Protein AF-A0A356AQ02-F1 (afdb_monomer_lite)

Secondary structure (DSSP, 8-state):
--S-GGG--HHHHHHHHTS-HHHHHHHHSSHHHHHHHHHHHHHHHHHHHHHHHH-TTGGG-GGG--HHHHHHHHHHHHHHHHHTHHHHHHHHHHHHHTTTS---HHHHHTTHHHHHHHHHHHHHTT--HHHHHHHHHHIIIIIIHHHHHHHHHHHHHHHHTT--HHHHHHHHHHHHHHHHHHHHHHHHHHHTTTS--

Structure (mmCIF, N/CA/C/O backbone):
data_AF-A0A356AQ02-F1
#
_entry.id   AF-A0A356AQ02-F1
#
loop_
_atom_site.group_PDB
_atom_site.id
_atom_site.type_symbol
_atom_site.label_atom_id
_atom_site.label_alt_id
_atom_site.label_comp_id
_atom_site.label_asym_id
_atom_site.label_entity_id
_atom_site.label_seq_id
_atom_site.pdbx_PDB_ins_code
_atom_site.Cartn_x
_atom_site.Cartn_y
_atom_site.Cartn_z
_atom_site.occupancy
_atom_site.B_iso_or_equiv
_atom_site.auth_seq_id
_atom_site.auth_comp_id
_atom_site.auth_asym_id
_atom_site.auth_atom_id
_atom_site.pdbx_PDB_model_num
ATOM 1 N N . TYR A 1 1 ? -21.584 -6.631 8.905 1.00 42.12 1 TYR A N 1
ATOM 2 C CA . TYR A 1 1 ? -20.950 -5.374 9.358 1.00 42.12 1 TYR A CA 1
ATOM 3 C C . TYR A 1 1 ? -22.072 -4.423 9.733 1.00 42.12 1 TYR A C 1
ATOM 5 O O . TYR A 1 1 ? -22.601 -3.772 8.850 1.00 42.12 1 TYR A O 1
ATOM 13 N N . GLU A 1 2 ? -22.504 -4.402 10.994 1.00 38.47 2 GLU A N 1
ATOM 14 C CA . GLU A 1 2 ? -23.757 -3.715 11.385 1.00 38.47 2 GLU A CA 1
ATOM 15 C C . GLU A 1 2 ? -23.561 -2.375 12.102 1.00 38.47 2 GLU A C 1
ATOM 17 O O . GLU A 1 2 ? -24.508 -1.780 12.596 1.00 38.47 2 GLU A O 1
ATOM 22 N N . ALA A 1 3 ? -22.345 -1.839 12.126 1.00 36.78 3 ALA A N 1
ATOM 23 C CA . ALA A 1 3 ? -22.152 -0.443 12.484 1.00 36.78 3 ALA A CA 1
ATOM 24 C C . ALA A 1 3 ? -21.178 0.177 11.495 1.00 36.78 3 ALA A C 1
ATOM 26 O O . ALA A 1 3 ? -20.007 -0.204 11.439 1.00 36.78 3 ALA A O 1
ATOM 27 N N . GLY A 1 4 ? -21.694 1.111 10.703 1.00 40.44 4 GLY A N 1
ATOM 28 C CA . GLY A 1 4 ? -20.881 2.032 9.935 1.00 40.44 4 GLY A CA 1
ATOM 29 C C . GLY A 1 4 ? -19.869 2.768 10.817 1.00 40.44 4 GLY A C 1
ATOM 30 O O . GLY A 1 4 ? -19.920 2.769 12.048 1.00 40.44 4 GLY A O 1
ATOM 31 N N . PHE A 1 5 ? -18.928 3.381 10.119 1.00 48.06 5 PHE A N 1
ATOM 32 C CA . PHE A 1 5 ? -17.680 3.989 10.565 1.00 48.06 5 PHE A CA 1
ATOM 33 C C . PHE A 1 5 ? -17.773 4.962 11.769 1.00 48.06 5 PHE A C 1
ATOM 35 O O . PHE A 1 5 ? -16.782 5.143 12.472 1.00 48.06 5 PHE A O 1
ATOM 42 N N . ASP A 1 6 ? -18.951 5.511 12.080 1.00 47.06 6 ASP A N 1
ATOM 43 C CA . ASP A 1 6 ? -19.190 6.367 13.259 1.00 47.06 6 ASP A CA 1
ATOM 44 C C . ASP A 1 6 ? -19.178 5.605 14.603 1.00 47.06 6 ASP A C 1
ATOM 46 O O . ASP A 1 6 ? -19.162 6.204 15.678 1.00 47.06 6 ASP A O 1
ATOM 50 N N . GLY A 1 7 ? -19.179 4.267 14.571 1.00 48.41 7 GLY A N 1
ATOM 51 C CA . GLY A 1 7 ? -19.336 3.418 15.754 1.00 48.41 7 GLY A CA 1
ATOM 52 C C . GLY A 1 7 ? -18.050 2.944 16.438 1.00 48.41 7 GLY A C 1
ATOM 53 O O . 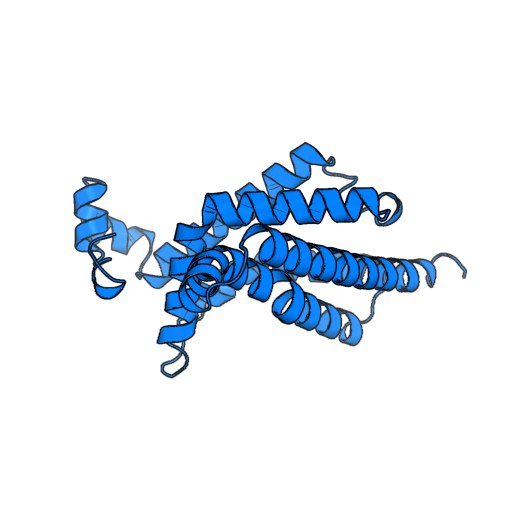GLY A 1 7 ? -18.155 2.269 17.462 1.00 48.41 7 GLY A O 1
ATOM 54 N N . ALA A 1 8 ? -16.852 3.248 15.925 1.00 54.28 8 ALA A N 1
ATOM 55 C CA . ALA A 1 8 ? -15.594 2.965 16.629 1.00 54.28 8 ALA A CA 1
ATOM 56 C C . ALA A 1 8 ? -15.311 4.061 17.666 1.00 54.28 8 ALA A C 1
ATOM 58 O O . ALA A 1 8 ? -14.278 4.726 17.641 1.00 54.28 8 ALA A O 1
ATOM 59 N N . ARG A 1 9 ? -16.262 4.290 18.572 1.00 67.94 9 ARG A N 1
ATOM 60 C CA . ARG A 1 9 ? -15.987 5.090 19.757 1.00 67.94 9 ARG A CA 1
ATOM 61 C C . ARG A 1 9 ? -14.933 4.340 20.577 1.00 67.94 9 ARG A C 1
ATOM 63 O O . ARG A 1 9 ? -15.007 3.120 20.738 1.00 67.94 9 ARG A O 1
ATOM 70 N N . MET A 1 10 ? -13.942 5.074 21.078 1.00 74.38 10 MET A N 1
ATOM 71 C CA . MET A 1 10 ? -12.881 4.539 21.944 1.00 74.38 10 MET A CA 1
ATOM 72 C C . MET A 1 10 ? -13.461 3.741 23.130 1.00 74.38 10 MET A C 1
ATOM 74 O O . MET A 1 10 ? -12.832 2.794 23.596 1.00 74.38 10 MET A O 1
ATOM 78 N N . ASP A 1 11 ? -14.696 4.051 23.549 1.00 74.69 11 ASP A N 1
ATOM 79 C CA . ASP A 1 11 ? -15.477 3.296 24.538 1.00 74.69 11 ASP A CA 1
ATOM 80 C C . ASP A 1 11 ? -15.737 1.826 24.135 1.00 74.69 11 ASP A C 1
ATOM 82 O O . ASP A 1 11 ? -15.619 0.926 24.963 1.00 74.69 11 ASP A O 1
ATOM 86 N N . ARG A 1 12 ? -16.032 1.535 22.863 1.00 78.56 12 ARG A N 1
ATOM 87 C CA . ARG A 1 12 ? -16.288 0.185 22.353 1.00 78.56 12 ARG A CA 1
ATOM 88 C C . ARG A 1 12 ? -14.998 -0.600 22.239 1.00 78.56 12 ARG A C 1
ATOM 90 O O . ARG A 1 12 ? -15.013 -1.800 22.496 1.00 78.56 12 ARG A O 1
ATOM 97 N N . ILE A 1 13 ? -13.903 0.061 21.862 1.00 79.06 13 ILE A N 1
ATOM 98 C CA . ILE A 1 13 ? -12.572 -0.556 21.834 1.00 79.06 13 ILE A CA 1
ATOM 99 C C . ILE A 1 13 ? -12.180 -0.945 23.262 1.00 79.06 13 ILE A C 1
ATOM 101 O O . ILE A 1 13 ? -11.884 -2.111 23.503 1.00 79.06 13 ILE A O 1
ATOM 105 N N . ALA A 1 14 ? -12.311 -0.019 24.216 1.00 82.81 14 ALA A N 1
ATOM 106 C CA . ALA A 1 14 ? -12.084 -0.253 25.642 1.00 82.81 14 ALA A CA 1
ATOM 107 C C . ALA A 1 14 ? -12.930 -1.411 26.184 1.00 82.81 14 ALA A C 1
ATOM 109 O O . ALA A 1 14 ? -12.399 -2.372 26.738 1.00 82.81 14 ALA A O 1
ATOM 110 N N . LYS A 1 15 ? -14.243 -1.377 25.925 1.00 84.25 15 LYS A N 1
ATOM 111 C CA . LYS A 1 15 ? -15.183 -2.414 26.361 1.00 84.25 15 LYS A CA 1
ATOM 112 C C . LYS A 1 15 ? -14.856 -3.788 25.775 1.00 84.25 15 LYS A C 1
ATOM 114 O O . LYS A 1 15 ? -14.955 -4.780 26.487 1.00 84.25 15 LYS A O 1
ATOM 119 N N . ARG A 1 16 ? -14.471 -3.866 24.496 1.00 83.31 16 ARG A N 1
ATOM 120 C CA . ARG A 1 16 ? -14.091 -5.136 23.849 1.00 83.31 16 ARG A CA 1
ATOM 121 C C . ARG A 1 16 ? -12.736 -5.652 24.323 1.00 83.31 16 ARG A C 1
ATOM 123 O O . ARG A 1 16 ? -12.573 -6.860 24.417 1.00 83.31 16 ARG A O 1
ATOM 130 N N . ALA A 1 17 ? -11.794 -4.760 24.609 1.00 83.69 17 ALA A N 1
ATOM 131 C CA . ALA A 1 17 ? -10.473 -5.109 25.122 1.00 83.69 17 ALA A CA 1
ATOM 132 C C . ALA A 1 17 ? -10.466 -5.378 26.640 1.00 83.69 17 ALA A C 1
ATOM 134 O O . ALA A 1 17 ? -9.453 -5.822 27.167 1.00 83.69 17 ALA A O 1
ATOM 135 N N . GLY A 1 18 ? -11.573 -5.118 27.347 1.00 86.88 18 GLY A N 1
ATOM 136 C CA . GLY A 1 18 ? -11.657 -5.289 28.799 1.00 86.88 18 GLY A CA 1
ATOM 137 C C . GLY A 1 18 ? -10.795 -4.293 29.581 1.00 86.88 18 GLY A C 1
ATOM 138 O O . GLY A 1 18 ? -10.424 -4.570 30.717 1.00 86.88 18 GLY A O 1
ATOM 139 N N . VAL A 1 19 ? -10.465 -3.144 28.982 1.00 87.31 19 VAL A N 1
ATOM 140 C CA . VAL A 1 19 ? -9.610 -2.109 29.585 1.00 87.31 19 VAL A CA 1
ATOM 141 C C . VAL A 1 19 ? -10.381 -0.814 29.808 1.00 87.31 19 VAL A C 1
ATOM 143 O O . VAL A 1 19 ? -11.403 -0.557 29.174 1.00 87.31 19 VAL A O 1
ATOM 146 N N . ASN A 1 20 ? -9.878 0.037 30.700 1.00 85.44 20 ASN A N 1
ATOM 147 C CA . ASN A 1 20 ? -10.423 1.378 30.887 1.00 85.44 20 ASN A CA 1
ATOM 148 C C . ASN A 1 20 ? -10.146 2.243 29.640 1.00 85.44 20 ASN A C 1
ATOM 150 O O . ASN A 1 20 ? -9.031 2.261 29.125 1.00 85.44 20 ASN A O 1
ATOM 154 N N . GLN A 1 21 ? -11.136 3.009 29.178 1.00 82.81 21 GLN A N 1
ATOM 155 C CA . GLN A 1 21 ? -10.980 3.948 28.064 1.00 82.81 21 GLN A CA 1
ATOM 156 C C . GLN A 1 21 ? -9.868 4.980 28.311 1.00 82.81 21 GLN A C 1
ATOM 158 O O . GLN A 1 21 ? -9.134 5.314 27.383 1.00 82.81 21 GLN A O 1
ATOM 163 N N . ALA A 1 22 ? -9.688 5.435 29.554 1.00 83.12 22 ALA A N 1
ATOM 164 C CA . ALA A 1 22 ? -8.591 6.328 29.924 1.00 83.12 22 ALA A CA 1
ATOM 165 C C . ALA A 1 22 ? -7.211 5.687 29.703 1.00 83.12 22 ALA A C 1
ATOM 167 O O . ALA A 1 22 ? -6.272 6.388 29.344 1.00 83.12 22 ALA A O 1
ATOM 168 N N . LEU A 1 23 ? -7.095 4.359 29.845 1.00 83.06 23 LEU A N 1
ATOM 169 C CA . LEU A 1 23 ? -5.853 3.633 29.568 1.00 83.06 23 LEU A CA 1
ATOM 170 C C . LEU A 1 23 ? -5.530 3.650 28.068 1.00 83.06 23 LEU A C 1
ATOM 172 O O . LEU A 1 23 ? -4.381 3.836 27.688 1.00 83.06 23 LEU A O 1
ATOM 176 N N . ILE A 1 24 ? -6.546 3.537 27.208 1.00 81.50 24 ILE A N 1
ATOM 177 C CA . ILE A 1 24 ? -6.360 3.673 25.756 1.00 81.50 24 ILE A CA 1
ATOM 178 C C . ILE A 1 24 ? -5.903 5.096 25.408 1.00 81.50 24 ILE A C 1
ATOM 180 O O . ILE A 1 24 ? -4.949 5.260 24.654 1.00 81.50 24 ILE A O 1
ATOM 184 N N . TYR A 1 25 ? -6.527 6.131 25.979 1.00 79.56 25 TYR A N 1
ATOM 185 C CA . TYR A 1 25 ? -6.074 7.512 25.761 1.00 79.56 25 TYR A CA 1
ATOM 186 C C . TYR A 1 25 ? -4.673 7.775 26.317 1.00 79.56 25 TYR A C 1
ATOM 188 O O . TYR A 1 25 ? -3.925 8.527 25.702 1.00 79.56 25 TYR A O 1
ATOM 196 N N . TYR A 1 26 ? -4.297 7.142 27.428 1.00 82.50 26 TYR A N 1
ATOM 197 C CA . TYR A 1 26 ? -2.947 7.239 27.975 1.00 82.50 26 TYR A CA 1
ATOM 198 C C . TYR A 1 26 ? -1.892 6.717 26.988 1.00 82.50 26 TYR A C 1
ATOM 200 O O . TYR A 1 26 ? -0.886 7.386 26.774 1.00 82.50 26 TYR A O 1
ATOM 208 N N . TYR A 1 27 ? -2.140 5.568 26.347 1.00 82.31 27 TYR A N 1
ATOM 209 C CA . TYR A 1 27 ? -1.193 4.985 25.391 1.00 82.31 27 TYR A CA 1
ATOM 210 C C . TYR A 1 27 ? -1.210 5.653 24.014 1.00 82.31 27 TYR A C 1
ATOM 212 O O . TYR A 1 27 ? -0.155 5.851 23.423 1.00 82.31 27 TYR A O 1
ATOM 220 N N . PHE A 1 28 ? -2.388 6.002 23.496 1.00 83.44 28 PHE A N 1
ATOM 221 C CA . PHE A 1 28 ? -2.534 6.379 22.085 1.00 83.44 28 PHE A CA 1
ATOM 222 C C . PHE A 1 28 ? -2.864 7.855 21.857 1.00 83.44 28 PHE A C 1
ATOM 224 O O . PHE A 1 28 ? -2.780 8.322 20.723 1.00 83.44 28 PHE A O 1
ATOM 231 N N . GLN A 1 29 ? -3.208 8.599 22.915 1.00 81.88 29 GLN A N 1
ATOM 232 C CA . GLN A 1 29 ? -3.536 10.036 22.941 1.00 81.88 29 GLN A CA 1
ATOM 233 C C . GLN A 1 29 ? -4.780 10.458 22.139 1.00 81.88 29 GLN A C 1
ATOM 235 O O . GLN A 1 29 ? -5.543 11.306 22.596 1.00 81.88 29 GLN A O 1
ATOM 240 N N . SER A 1 30 ? -5.020 9.872 20.969 1.00 81.69 30 SER A N 1
ATOM 241 C CA . SER A 1 30 ? -6.160 10.125 20.091 1.00 81.69 30 SER A CA 1
ATOM 242 C C . SER A 1 30 ? -6.568 8.851 19.341 1.00 81.69 30 SER A C 1
ATOM 244 O O . SER A 1 30 ? -5.877 7.828 19.373 1.00 81.69 30 SER A O 1
ATOM 246 N N . LYS A 1 31 ? -7.724 8.894 18.671 1.00 78.75 31 LYS A N 1
ATOM 247 C CA . LYS A 1 31 ? -8.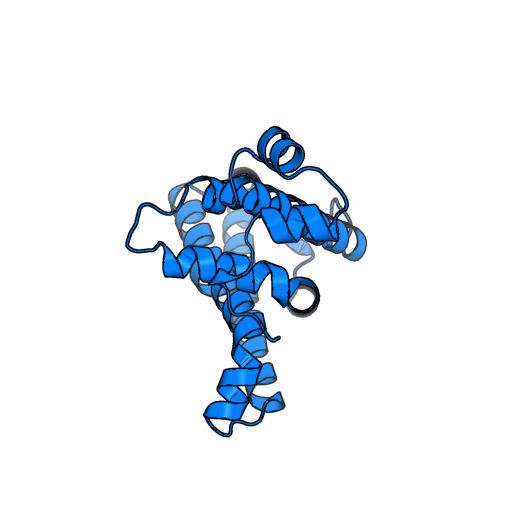189 7.804 17.798 1.00 78.75 31 LYS A CA 1
ATOM 248 C C . LYS A 1 31 ? -7.241 7.639 16.604 1.00 78.75 31 LYS A C 1
ATOM 250 O O . LYS A 1 31 ? -6.955 6.527 16.176 1.00 78.75 31 LYS A O 1
ATOM 255 N N . GLU A 1 32 ? -6.723 8.755 16.116 1.00 80.75 32 GLU A N 1
ATOM 256 C CA . GLU A 1 32 ? -5.783 8.864 15.011 1.00 80.75 32 GLU A CA 1
ATOM 257 C C . GLU A 1 32 ? -4.411 8.314 15.412 1.00 80.75 32 GLU A C 1
ATOM 259 O O . GLU A 1 32 ? -3.812 7.580 14.635 1.00 80.75 32 GLU A O 1
ATOM 264 N N . GLY A 1 33 ? -3.962 8.559 16.650 1.00 83.00 33 GLY A N 1
ATOM 265 C CA . GLY A 1 33 ? -2.761 7.929 17.205 1.00 83.00 33 GLY A CA 1
ATOM 266 C C . GLY A 1 33 ? -2.889 6.407 17.312 1.00 83.00 33 GLY A C 1
ATOM 267 O O . GLY A 1 33 ? -1.982 5.686 16.913 1.00 83.00 33 GLY A O 1
ATOM 268 N N . LEU A 1 34 ? -4.048 5.897 17.743 1.00 84.31 34 LEU A N 1
ATOM 269 C CA . LEU A 1 34 ? -4.317 4.454 17.734 1.00 84.31 34 LEU A CA 1
ATOM 270 C C . LEU A 1 34 ? -4.267 3.873 16.309 1.00 84.31 34 LEU A C 1
ATOM 272 O O . LEU A 1 34 ? -3.752 2.775 16.100 1.00 84.31 34 LEU A O 1
ATOM 276 N N . PHE A 1 35 ? -4.811 4.587 15.322 1.00 83.94 35 PHE A N 1
ATOM 277 C CA . PHE A 1 35 ? -4.769 4.153 13.926 1.00 83.94 35 PHE A CA 1
ATOM 278 C C . PHE A 1 35 ? -3.366 4.218 13.323 1.00 83.94 35 PHE A C 1
ATOM 280 O O . PHE A 1 35 ? -3.008 3.302 12.586 1.00 83.94 35 PHE A O 1
ATOM 287 N N . ALA A 1 36 ? -2.574 5.236 13.658 1.00 84.75 36 ALA A N 1
ATOM 288 C CA . ALA A 1 36 ? -1.175 5.336 13.254 1.00 84.75 36 ALA A CA 1
ATOM 289 C C . ALA A 1 36 ? -0.369 4.123 13.746 1.00 84.75 36 ALA A C 1
ATOM 291 O O . ALA A 1 36 ? 0.299 3.469 12.948 1.00 84.75 36 ALA A O 1
ATOM 292 N N . GLU A 1 37 ? -0.537 3.733 15.013 1.00 86.81 37 GLU A N 1
ATOM 293 C CA . GLU A 1 37 ? 0.103 2.530 15.565 1.00 86.81 37 GLU A CA 1
ATOM 294 C C . GLU A 1 37 ? -0.354 1.241 14.865 1.00 86.81 37 GLU A C 1
ATOM 296 O O . GLU A 1 37 ? 0.454 0.363 14.561 1.00 86.81 37 GLU A O 1
ATOM 301 N N . LEU A 1 38 ? -1.644 1.123 14.530 1.00 87.06 38 LEU A N 1
ATOM 302 C CA . LEU A 1 38 ? -2.134 -0.019 13.752 1.00 87.06 38 LEU A CA 1
ATOM 303 C C . LEU A 1 38 ? -1.524 -0.071 12.346 1.00 87.06 38 LEU A C 1
ATOM 305 O O . LEU A 1 38 ? -1.227 -1.165 11.863 1.00 87.06 38 LEU A O 1
ATOM 309 N N . ILE A 1 39 ? -1.338 1.075 11.686 1.00 86.75 39 ILE A N 1
ATOM 310 C CA . ILE A 1 39 ? -0.671 1.154 10.380 1.00 86.75 39 ILE A CA 1
ATOM 311 C C . ILE A 1 39 ? 0.781 0.692 10.510 1.00 86.75 39 ILE A C 1
ATOM 313 O O . ILE A 1 39 ? 1.178 -0.195 9.756 1.00 86.75 39 ILE A O 1
ATOM 317 N N . HIS A 1 40 ? 1.531 1.221 11.485 1.00 86.44 40 HIS A N 1
ATOM 318 C CA . HIS A 1 40 ? 2.922 0.834 11.741 1.00 86.44 40 HIS A CA 1
ATOM 319 C C . HIS A 1 40 ? 3.074 -0.681 11.885 1.00 86.44 40 HIS A C 1
ATOM 321 O O . HIS A 1 40 ? 3.804 -1.299 11.113 1.00 86.44 40 HIS A O 1
ATOM 327 N N . ILE A 1 41 ? 2.302 -1.296 12.788 1.00 88.00 41 ILE A N 1
ATOM 328 C CA . ILE A 1 41 ? 2.356 -2.744 13.035 1.00 88.00 41 ILE A CA 1
ATOM 329 C C . ILE A 1 41 ? 2.095 -3.534 11.746 1.00 88.00 41 ILE A C 1
ATOM 331 O O . ILE A 1 41 ? 2.810 -4.482 11.432 1.00 88.00 41 ILE A O 1
ATOM 335 N N . ASN A 1 42 ? 1.082 -3.141 10.968 1.00 88.12 42 ASN A N 1
ATOM 336 C CA . ASN A 1 42 ? 0.724 -3.870 9.752 1.00 88.12 42 ASN A CA 1
ATOM 337 C C . ASN A 1 42 ? 1.767 -3.710 8.642 1.00 88.12 42 ASN A C 1
ATOM 339 O O . ASN A 1 42 ? 2.018 -4.667 7.910 1.00 88.12 42 ASN A O 1
ATOM 343 N N . ILE A 1 43 ? 2.367 -2.528 8.505 1.00 85.31 43 ILE A N 1
ATOM 344 C CA . ILE A 1 43 ? 3.444 -2.293 7.542 1.00 85.31 43 ILE A CA 1
ATOM 345 C C . ILE A 1 43 ? 4.686 -3.100 7.930 1.00 85.31 43 ILE A C 1
ATOM 347 O O . ILE A 1 43 ? 5.246 -3.788 7.075 1.00 85.31 43 ILE A O 1
ATOM 351 N N . ASP A 1 44 ? 5.079 -3.079 9.202 1.00 86.69 44 ASP A N 1
ATOM 352 C CA . ASP A 1 44 ? 6.242 -3.819 9.697 1.00 86.69 44 ASP A CA 1
ATOM 353 C C . ASP A 1 44 ? 6.075 -5.328 9.502 1.00 86.69 44 ASP A C 1
ATOM 355 O O . ASP A 1 44 ? 6.988 -6.005 9.022 1.00 86.69 44 ASP A O 1
ATOM 359 N N . GLU A 1 45 ? 4.884 -5.862 9.784 1.00 87.94 45 GLU A N 1
ATOM 360 C CA . GLU A 1 45 ? 4.560 -7.258 9.499 1.00 87.94 45 GLU A CA 1
ATOM 361 C C . GLU A 1 45 ? 4.650 -7.582 8.004 1.00 87.94 45 GLU A C 1
ATOM 363 O O . GLU A 1 45 ? 5.214 -8.612 7.636 1.00 87.94 45 GLU A O 1
ATOM 368 N N . MET A 1 46 ? 4.130 -6.715 7.129 1.00 85.81 46 MET A N 1
ATOM 369 C CA . MET A 1 46 ? 4.209 -6.911 5.676 1.00 85.81 46 MET A CA 1
ATOM 370 C C . MET A 1 46 ? 5.659 -6.906 5.180 1.00 85.81 46 MET A C 1
ATOM 372 O O . MET A 1 46 ? 6.037 -7.739 4.350 1.00 85.81 46 MET A O 1
ATOM 376 N N . ILE A 1 47 ? 6.491 -6.002 5.703 1.00 82.12 47 ILE A N 1
ATOM 377 C CA . ILE A 1 47 ? 7.924 -5.950 5.393 1.00 82.12 47 ILE A CA 1
ATOM 378 C C . ILE A 1 47 ? 8.611 -7.228 5.889 1.00 82.12 47 ILE A C 1
ATOM 380 O O . ILE A 1 47 ? 9.381 -7.835 5.144 1.00 82.12 47 ILE A O 1
ATOM 384 N N . ALA A 1 48 ? 8.312 -7.678 7.109 1.00 84.12 48 ALA A N 1
ATOM 385 C CA . ALA A 1 48 ? 8.877 -8.897 7.679 1.00 84.12 48 ALA A CA 1
ATOM 386 C C . ALA A 1 48 ? 8.463 -10.160 6.901 1.00 84.12 48 ALA A C 1
ATOM 388 O O . ALA A 1 48 ? 9.301 -11.025 6.643 1.00 84.12 48 ALA A O 1
ATOM 389 N N . GLU A 1 49 ? 7.196 -10.266 6.488 1.00 83.19 49 GLU A N 1
ATOM 390 C CA . GLU A 1 49 ? 6.688 -11.340 5.623 1.00 83.19 49 GLU A CA 1
ATOM 391 C C . GLU A 1 49 ? 7.447 -11.376 4.292 1.00 83.19 49 GLU A C 1
ATOM 393 O O . GLU A 1 49 ? 7.919 -12.436 3.874 1.00 83.19 49 GLU A O 1
ATOM 398 N N . LYS A 1 50 ? 7.637 -10.212 3.659 1.00 75.88 50 LYS A N 1
ATOM 399 C CA . LYS A 1 50 ? 8.354 -10.113 2.384 1.00 75.88 50 LYS A CA 1
ATOM 400 C C . LYS A 1 50 ? 9.845 -10.446 2.531 1.00 75.88 50 LYS A C 1
ATOM 402 O O . LYS A 1 50 ? 10.380 -11.191 1.712 1.00 75.88 50 LYS A O 1
ATOM 407 N N . LYS A 1 51 ? 10.506 -9.980 3.599 1.00 79.12 51 LYS A N 1
ATOM 408 C CA . LYS A 1 51 ? 11.902 -10.340 3.914 1.00 79.12 51 LYS A CA 1
ATOM 409 C C . LYS A 1 51 ? 12.080 -11.847 4.114 1.00 79.12 51 LYS A C 1
ATOM 411 O O . LYS A 1 51 ? 13.059 -12.403 3.633 1.00 79.12 51 LYS A O 1
ATOM 416 N N . LYS A 1 52 ? 11.132 -12.522 4.776 1.00 78.75 52 LYS A N 1
ATOM 417 C CA . LYS A 1 52 ? 11.160 -13.988 4.939 1.00 78.75 52 LYS A CA 1
ATOM 418 C C . LYS A 1 52 ? 10.989 -14.734 3.616 1.00 78.75 52 LYS A C 1
ATOM 420 O O . LYS A 1 52 ? 11.559 -15.806 3.460 1.00 78.75 52 LYS A O 1
ATOM 425 N N . ALA A 1 53 ? 10.196 -14.192 2.692 1.00 72.69 53 ALA A N 1
ATOM 426 C CA . ALA A 1 53 ? 9.908 -14.840 1.417 1.00 72.69 53 ALA A CA 1
ATOM 427 C C . ALA A 1 53 ? 11.050 -14.723 0.392 1.00 72.69 53 ALA A C 1
ATOM 429 O O . ALA A 1 53 ? 11.223 -15.637 -0.409 1.00 72.69 53 ALA A O 1
ATOM 430 N N . ILE A 1 54 ? 11.792 -13.608 0.398 1.00 69.06 54 ILE A N 1
ATOM 431 C CA . ILE A 1 54 ? 12.791 -13.283 -0.640 1.00 69.06 54 ILE A CA 1
ATOM 432 C C . ILE A 1 54 ? 14.228 -13.297 -0.096 1.00 69.06 54 ILE A C 1
ATOM 434 O O . ILE A 1 54 ? 15.152 -13.461 -0.875 1.00 69.06 54 ILE A O 1
ATOM 438 N N . GLY A 1 55 ? 14.425 -13.191 1.222 1.00 69.38 55 GLY A N 1
ATOM 439 C CA . GLY A 1 55 ? 15.738 -12.990 1.842 1.00 69.38 55 GLY A CA 1
ATOM 440 C C . GLY A 1 55 ? 16.021 -11.504 2.097 1.00 69.38 55 GLY A C 1
ATOM 441 O O . GLY A 1 55 ? 15.683 -10.635 1.296 1.00 69.38 55 GLY A O 1
ATOM 442 N N . GLU A 1 56 ? 16.620 -11.176 3.247 1.00 63.84 56 GLU A N 1
ATOM 443 C CA . GLU A 1 56 ? 16.798 -9.779 3.682 1.00 63.84 56 GLU A CA 1
ATOM 444 C C . GLU A 1 56 ? 17.795 -8.988 2.818 1.00 63.84 56 GLU A C 1
ATOM 446 O O . GLU A 1 56 ? 17.571 -7.806 2.563 1.00 63.84 56 GLU A O 1
ATOM 451 N N . LYS A 1 57 ? 18.862 -9.638 2.335 1.00 60.97 57 LYS A N 1
ATOM 452 C CA . LYS A 1 57 ? 19.856 -9.018 1.439 1.00 60.97 57 LYS A CA 1
ATOM 453 C C . LYS A 1 57 ? 19.348 -8.865 0.006 1.00 60.97 57 LYS A C 1
ATOM 455 O O . LYS A 1 57 ? 19.714 -7.910 -0.669 1.00 60.97 57 LYS A O 1
ATOM 460 N N . ASP A 1 58 ? 18.462 -9.759 -0.408 1.00 68.44 58 ASP A N 1
ATOM 461 C CA . ASP A 1 58 ? 17.969 -9.850 -1.779 1.00 68.44 58 ASP A CA 1
ATOM 462 C C . ASP A 1 58 ? 16.848 -8.829 -2.035 1.00 68.44 58 ASP A C 1
ATOM 464 O O . ASP A 1 58 ? 16.659 -8.349 -3.147 1.00 68.44 58 ASP A O 1
ATOM 468 N N . PHE A 1 59 ? 16.149 -8.385 -0.984 1.00 69.19 59 PHE A N 1
ATOM 469 C CA . PHE A 1 59 ? 15.047 -7.424 -1.088 1.00 69.19 59 PHE A CA 1
ATOM 470 C C . PHE A 1 59 ? 15.394 -6.150 -1.879 1.00 69.19 59 PHE A C 1
ATOM 472 O O . PHE A 1 59 ? 14.542 -5.635 -2.608 1.00 69.19 59 PHE A O 1
ATOM 479 N N . TYR A 1 60 ? 16.624 -5.659 -1.725 1.00 72.69 60 TYR A N 1
ATOM 480 C CA . TYR A 1 60 ? 17.132 -4.429 -2.337 1.00 72.69 60 TYR A CA 1
ATOM 481 C C . TYR A 1 60 ? 18.058 -4.675 -3.536 1.00 72.69 60 TYR A C 1
ATOM 483 O O . TYR A 1 60 ? 18.496 -3.711 -4.167 1.00 72.69 60 TYR A O 1
ATOM 491 N N . ASP A 1 61 ? 18.349 -5.935 -3.867 1.00 81.62 61 ASP A N 1
ATOM 492 C CA . ASP A 1 61 ? 19.137 -6.276 -5.046 1.00 81.62 61 ASP A CA 1
ATOM 493 C C . ASP A 1 61 ? 18.243 -6.235 -6.286 1.00 81.62 61 ASP A C 1
ATOM 495 O O . ASP A 1 61 ? 17.462 -7.144 -6.553 1.00 81.62 61 ASP A O 1
ATOM 499 N N . LEU A 1 62 ? 18.361 -5.173 -7.084 1.00 82.50 62 LEU A N 1
ATOM 500 C CA . LEU A 1 62 ? 17.581 -5.033 -8.313 1.00 82.50 62 LEU A CA 1
ATOM 501 C C . LEU A 1 62 ? 17.831 -6.176 -9.310 1.00 82.50 62 LEU A C 1
ATOM 503 O O . LEU A 1 62 ? 16.969 -6.425 -10.156 1.00 82.50 62 LEU A O 1
ATOM 507 N N . ASN A 1 63 ? 18.964 -6.882 -9.242 1.00 83.62 63 ASN A N 1
ATOM 508 C CA . ASN A 1 63 ? 19.308 -7.920 -10.214 1.00 83.62 63 ASN A CA 1
ATOM 509 C C . ASN A 1 63 ? 18.384 -9.137 -10.149 1.00 83.62 63 ASN A C 1
ATOM 511 O O . ASN A 1 63 ? 18.147 -9.753 -11.187 1.00 83.62 63 ASN A O 1
ATOM 515 N N . ILE A 1 64 ? 17.798 -9.433 -8.986 1.00 83.75 64 ILE A N 1
ATOM 516 C CA . ILE A 1 64 ? 16.888 -10.577 -8.831 1.00 83.75 64 ILE A CA 1
ATOM 517 C C . ILE A 1 64 ? 15.497 -10.314 -9.420 1.00 83.75 64 ILE A C 1
ATOM 519 O O . ILE A 1 64 ? 14.724 -11.244 -9.619 1.00 83.75 64 ILE A O 1
ATOM 523 N N . TYR A 1 65 ? 15.139 -9.050 -9.665 1.00 85.81 65 TYR A N 1
ATOM 524 C CA . TYR A 1 65 ? 13.790 -8.679 -10.090 1.00 85.81 65 TYR A CA 1
ATOM 525 C C . TYR A 1 65 ? 13.626 -8.825 -11.605 1.00 85.81 65 TYR A C 1
ATOM 527 O O . TYR A 1 65 ? 13.718 -7.847 -12.353 1.00 85.81 65 TYR A O 1
ATOM 535 N N . ASP A 1 66 ? 13.411 -10.048 -12.074 1.00 89.81 66 ASP A N 1
ATOM 536 C CA . ASP A 1 66 ? 12.849 -10.316 -13.400 1.00 89.81 66 ASP A CA 1
ATOM 537 C C . ASP A 1 66 ? 11.307 -10.236 -13.393 1.00 89.81 66 ASP A C 1
ATOM 539 O O . ASP A 1 66 ? 10.686 -9.975 -12.360 1.00 89.81 66 ASP A O 1
ATOM 543 N N . ALA A 1 67 ? 10.677 -10.433 -14.554 1.00 90.50 67 ALA A N 1
ATOM 544 C CA . ALA A 1 67 ? 9.222 -10.351 -14.695 1.00 90.50 67 ALA A CA 1
ATOM 545 C C . ALA A 1 67 ? 8.470 -11.343 -13.784 1.00 90.50 67 ALA A C 1
ATOM 547 O O . ALA A 1 67 ? 7.400 -11.021 -13.263 1.00 90.50 67 ALA A O 1
ATOM 548 N N . ASP A 1 68 ? 9.022 -12.534 -13.545 1.00 90.69 68 ASP A N 1
ATOM 549 C CA . ASP A 1 68 ? 8.370 -13.561 -12.732 1.00 90.69 68 ASP A CA 1
ATOM 550 C C . ASP A 1 68 ? 8.496 -13.255 -11.238 1.00 90.69 68 ASP A C 1
ATOM 552 O O . ASP A 1 68 ? 7.532 -13.417 -10.482 1.00 90.69 68 ASP A O 1
ATOM 556 N N . VAL A 1 69 ? 9.653 -12.755 -10.800 1.00 88.69 69 VAL A N 1
ATOM 557 C CA . VAL A 1 69 ? 9.852 -12.268 -9.430 1.00 88.69 69 VAL A CA 1
ATOM 558 C C . VAL A 1 69 ? 8.969 -11.052 -9.158 1.00 88.69 69 VAL A C 1
ATOM 560 O O . VAL A 1 69 ? 8.332 -10.992 -8.105 1.00 88.69 69 VAL A O 1
ATOM 563 N N . ILE A 1 70 ? 8.849 -10.122 -10.110 1.00 90.75 70 ILE A N 1
ATOM 564 C CA . ILE A 1 70 ? 7.963 -8.957 -9.985 1.00 90.75 70 ILE A CA 1
ATOM 565 C C . ILE A 1 70 ? 6.509 -9.396 -9.795 1.00 90.75 70 ILE A C 1
ATOM 567 O O . ILE A 1 70 ? 5.864 -8.938 -8.850 1.00 90.75 70 ILE A O 1
ATOM 571 N N . LYS A 1 71 ? 6.002 -10.322 -10.620 1.00 92.38 71 LYS A N 1
ATOM 572 C CA . LYS A 1 71 ? 4.641 -10.867 -10.464 1.00 92.38 71 LYS A CA 1
ATOM 573 C C . LYS A 1 71 ? 4.432 -11.488 -9.087 1.00 92.38 71 LYS A C 1
ATOM 575 O O . LYS A 1 71 ? 3.489 -11.118 -8.393 1.00 92.38 71 LYS A O 1
ATOM 580 N N . LYS A 1 72 ? 5.356 -12.349 -8.643 1.00 89.94 72 LYS A N 1
ATOM 581 C CA . LYS A 1 72 ? 5.297 -12.975 -7.310 1.00 89.94 72 LYS A CA 1
ATOM 582 C C . LYS A 1 72 ? 5.245 -11.939 -6.188 1.00 89.94 72 LYS A C 1
ATOM 584 O O . LYS A 1 72 ? 4.463 -12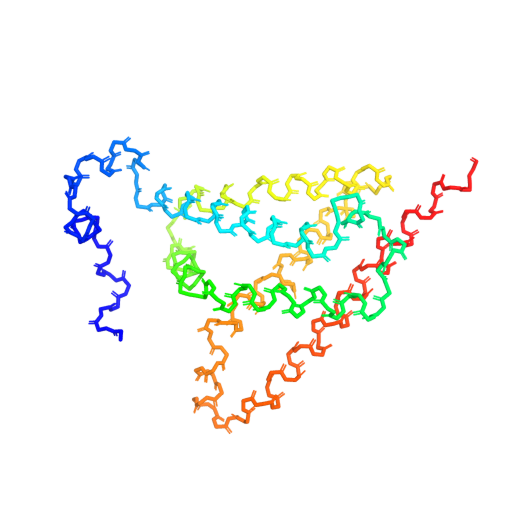.093 -5.253 1.00 89.94 72 LYS A O 1
ATOM 589 N N . VAL A 1 73 ? 6.056 -10.884 -6.274 1.00 86.94 73 VAL A N 1
ATOM 590 C CA . VAL A 1 73 ? 6.072 -9.796 -5.286 1.00 86.94 73 VAL A CA 1
ATOM 591 C C . VAL A 1 73 ? 4.742 -9.049 -5.278 1.00 86.94 73 VAL A C 1
ATOM 593 O O . VAL A 1 73 ? 4.192 -8.808 -4.204 1.00 86.94 73 VAL A O 1
ATOM 596 N N . VAL A 1 74 ? 4.206 -8.704 -6.452 1.00 90.62 74 VAL A N 1
ATOM 597 C CA . VAL A 1 74 ? 2.905 -8.032 -6.570 1.00 90.62 74 VAL A CA 1
ATOM 598 C C . VAL A 1 74 ? 1.795 -8.900 -5.974 1.00 90.62 74 VAL A C 1
ATOM 600 O O . VAL A 1 74 ? 1.015 -8.405 -5.162 1.00 90.62 74 VAL A O 1
ATOM 603 N N . ASP A 1 75 ? 1.764 -10.196 -6.284 1.00 91.50 75 ASP A N 1
ATOM 604 C CA . ASP A 1 75 ? 0.762 -11.133 -5.760 1.00 91.50 75 ASP A CA 1
ATOM 605 C C . ASP A 1 75 ? 0.846 -11.284 -4.240 1.00 91.50 75 ASP A C 1
ATOM 607 O O . ASP A 1 75 ? -0.175 -11.293 -3.547 1.00 91.50 75 ASP A O 1
ATOM 611 N N . GLN A 1 76 ? 2.063 -11.348 -3.695 1.00 88.50 76 GLN A N 1
ATOM 612 C CA . GLN A 1 76 ? 2.286 -11.390 -2.251 1.00 88.50 76 GLN A CA 1
ATOM 613 C C . GLN A 1 76 ? 1.792 -10.116 -1.562 1.00 88.50 76 GLN A C 1
ATOM 615 O O . GLN A 1 76 ? 1.081 -10.204 -0.558 1.00 88.50 76 GLN A O 1
ATOM 620 N N . VAL A 1 77 ? 2.121 -8.938 -2.105 1.00 88.00 77 VAL A N 1
ATOM 621 C CA . VAL A 1 77 ? 1.665 -7.647 -1.566 1.00 88.00 77 VAL A CA 1
ATOM 622 C C . VAL A 1 77 ? 0.141 -7.552 -1.626 1.00 88.00 77 VAL A C 1
ATOM 624 O O . VAL A 1 77 ? -0.493 -7.210 -0.628 1.00 88.00 77 VAL A O 1
ATOM 627 N N . MET A 1 78 ? -0.466 -7.928 -2.751 1.00 90.62 78 MET A N 1
ATOM 628 C CA . MET A 1 78 ? -1.920 -7.962 -2.924 1.00 90.62 78 MET A CA 1
ATOM 629 C C . MET A 1 78 ? -2.595 -8.921 -1.939 1.00 90.62 78 MET A C 1
ATOM 631 O O . MET A 1 78 ? -3.598 -8.568 -1.313 1.00 90.62 78 MET A O 1
ATOM 635 N N . GLY A 1 79 ? -2.030 -10.113 -1.741 1.00 90.25 79 GLY A N 1
ATOM 636 C CA . GLY A 1 79 ? -2.507 -11.079 -0.755 1.00 90.25 79 GLY A CA 1
ATOM 637 C C . GLY A 1 79 ? -2.411 -10.551 0.678 1.00 90.25 79 GLY A C 1
ATOM 638 O O . GLY A 1 79 ? -3.355 -10.700 1.458 1.00 90.25 79 GLY A O 1
ATOM 639 N N . ALA A 1 80 ? -1.305 -9.891 1.024 1.00 88.50 80 ALA A N 1
ATOM 640 C CA . ALA A 1 80 ? -1.099 -9.278 2.332 1.00 88.50 80 ALA A CA 1
ATOM 641 C C . ALA A 1 80 ? -2.078 -8.119 2.591 1.00 88.50 80 ALA A C 1
ATOM 643 O O . ALA A 1 80 ? -2.683 -8.060 3.665 1.00 88.50 80 ALA A O 1
ATOM 644 N N . LEU A 1 81 ? -2.304 -7.254 1.597 1.00 89.00 81 LEU A N 1
ATOM 645 C CA . LEU A 1 81 ? -3.303 -6.184 1.663 1.00 89.00 81 LEU A CA 1
ATOM 646 C C . LEU A 1 81 ? -4.720 -6.746 1.800 1.00 89.00 81 LEU A C 1
ATOM 648 O O . LEU A 1 81 ? -5.478 -6.274 2.643 1.00 89.00 81 LEU A O 1
ATOM 652 N N . LYS A 1 82 ? -5.070 -7.802 1.051 1.00 88.69 82 LYS A N 1
ATOM 653 C CA . LYS A 1 82 ? -6.383 -8.459 1.154 1.00 88.69 82 LYS A CA 1
ATOM 654 C C . LYS A 1 82 ? -6.625 -9.030 2.554 1.00 88.69 82 LYS A C 1
ATOM 656 O O . LYS A 1 82 ? -7.691 -8.801 3.125 1.00 88.69 82 LYS A O 1
ATOM 661 N N . LYS A 1 83 ? -5.631 -9.704 3.151 1.00 88.88 83 LYS A N 1
ATOM 662 C CA . LYS A 1 83 ? -5.702 -10.207 4.542 1.00 88.88 83 LYS A CA 1
ATOM 663 C C . LYS A 1 83 ? -5.945 -9.081 5.554 1.00 88.88 83 LYS A C 1
ATOM 665 O O . LYS A 1 83 ? -6.678 -9.270 6.522 1.00 88.88 83 LYS A O 1
ATOM 670 N N . ARG A 1 84 ? -5.369 -7.903 5.300 1.00 86.38 84 ARG A N 1
ATOM 671 C CA . ARG A 1 84 ? -5.426 -6.708 6.159 1.00 86.38 84 ARG A CA 1
ATOM 672 C C . ARG A 1 84 ? -6.486 -5.688 5.714 1.00 86.38 84 ARG A C 1
ATOM 674 O O . ARG A 1 84 ? -6.569 -4.596 6.276 1.00 86.38 84 ARG A O 1
ATOM 681 N N . GLY A 1 85 ? -7.349 -6.042 4.756 1.00 83.00 85 GLY A N 1
ATOM 682 C CA . GLY A 1 85 ? -8.222 -5.097 4.050 1.00 83.00 85 GLY A CA 1
ATOM 683 C C . GLY A 1 85 ? -9.176 -4.321 4.958 1.00 83.00 85 GLY A C 1
ATOM 684 O O . GLY A 1 85 ? -9.477 -3.162 4.689 1.00 83.00 85 GLY A O 1
ATOM 685 N N . LYS A 1 86 ? -9.599 -4.900 6.093 1.00 82.06 86 LYS A N 1
ATOM 686 C CA . LYS A 1 86 ? -10.428 -4.189 7.083 1.00 82.06 86 LYS A CA 1
ATOM 687 C C . LYS A 1 86 ? -9.696 -2.986 7.678 1.00 82.06 86 LYS A C 1
ATOM 689 O O . LYS A 1 86 ? -10.287 -1.914 7.756 1.00 82.06 86 LYS A O 1
ATOM 694 N N . ILE A 1 87 ? -8.433 -3.152 8.065 1.00 82.94 87 ILE A N 1
ATOM 695 C CA . ILE A 1 87 ? -7.624 -2.091 8.679 1.00 82.94 87 ILE A CA 1
ATOM 696 C C . ILE A 1 87 ? -7.387 -0.987 7.653 1.00 82.94 87 ILE A C 1
ATOM 698 O O . ILE A 1 87 ? -7.730 0.164 7.906 1.00 82.94 87 ILE A O 1
ATOM 702 N N . PHE A 1 88 ? -6.930 -1.346 6.452 1.00 81.81 88 PHE A N 1
ATOM 703 C CA . PHE A 1 88 ? -6.710 -0.367 5.389 1.00 81.81 88 PHE A CA 1
ATOM 704 C C . PHE A 1 88 ? -8.001 0.324 4.930 1.00 81.81 88 PHE A C 1
ATOM 706 O O . PHE A 1 88 ? -7.968 1.514 4.643 1.00 81.81 88 PHE A O 1
ATOM 713 N N . SER A 1 89 ? -9.157 -0.353 4.940 1.00 81.50 89 SER A N 1
ATOM 714 C CA . SER A 1 89 ? -10.450 0.295 4.663 1.00 81.50 89 SER A CA 1
ATOM 715 C C . SER A 1 89 ? -10.827 1.339 5.716 1.00 81.50 89 SER A C 1
ATOM 717 O O . SER A 1 89 ? -11.432 2.358 5.383 1.00 81.50 89 SER A O 1
ATOM 719 N N . ILE A 1 90 ? -10.456 1.103 6.981 1.00 78.38 90 ILE A N 1
ATOM 720 C CA . ILE A 1 90 ? -10.668 2.062 8.066 1.00 78.38 90 ILE A CA 1
ATOM 721 C C . ILE A 1 90 ? -9.766 3.272 7.839 1.00 78.38 90 ILE A C 1
ATOM 723 O O . ILE A 1 90 ? -10.258 4.391 7.762 1.00 78.38 90 ILE A O 1
ATOM 727 N N . VAL A 1 91 ? -8.469 3.042 7.641 1.00 77.56 91 VAL A N 1
ATOM 728 C CA . VAL A 1 91 ? -7.485 4.106 7.395 1.00 77.56 91 VAL A CA 1
ATOM 729 C C . VAL A 1 91 ? -7.877 4.953 6.184 1.00 77.56 91 VAL A C 1
ATOM 731 O O . VAL A 1 91 ? -7.954 6.174 6.285 1.00 77.56 91 VAL A O 1
ATOM 734 N N . LEU A 1 92 ? -8.222 4.315 5.063 1.00 78.38 92 LEU A N 1
ATOM 735 C CA . LEU A 1 92 ? -8.641 4.998 3.841 1.00 78.38 92 LEU A CA 1
ATOM 736 C C . LEU A 1 92 ? -9.915 5.828 4.061 1.00 78.38 92 LEU A C 1
ATOM 738 O O . LEU A 1 92 ? -10.008 6.965 3.602 1.00 78.38 92 LEU A O 1
ATOM 742 N N . GLY A 1 93 ? -10.884 5.288 4.804 1.00 78.62 93 GLY A N 1
ATOM 743 C CA . GLY A 1 93 ? -12.095 6.021 5.162 1.00 78.62 93 GLY A CA 1
ATOM 744 C C . GLY A 1 93 ? -11.827 7.245 6.043 1.00 78.62 93 GLY A C 1
ATOM 745 O O . GLY A 1 93 ? -12.542 8.235 5.920 1.00 78.62 93 GLY A O 1
ATOM 746 N N . GLU A 1 94 ? -10.811 7.206 6.906 1.00 74.50 94 GLU A N 1
ATOM 747 C CA . GLU A 1 94 ? -10.410 8.350 7.736 1.00 74.50 94 GLU A CA 1
ATOM 748 C C . GLU A 1 94 ? -9.699 9.419 6.893 1.00 74.50 94 GLU A C 1
ATOM 750 O O . GLU A 1 94 ? -10.042 10.597 6.983 1.00 74.50 94 GLU A O 1
ATOM 755 N N . ILE A 1 95 ? -8.797 8.999 5.993 1.00 74.81 95 ILE A N 1
ATOM 756 C CA . ILE A 1 95 ? -8.104 9.889 5.048 1.00 74.81 95 ILE A CA 1
ATOM 757 C C . ILE A 1 95 ? -9.112 10.655 4.178 1.00 74.81 95 ILE A C 1
ATOM 759 O O . ILE A 1 95 ? -8.999 11.872 4.038 1.00 74.81 95 ILE A O 1
ATOM 763 N N . PHE A 1 96 ? -10.120 9.971 3.621 1.00 73.69 96 PHE A N 1
ATOM 764 C CA . PHE A 1 96 ? -11.117 10.615 2.758 1.00 73.69 96 PHE A CA 1
ATOM 765 C C . PHE A 1 96 ? -12.147 11.452 3.519 1.00 73.69 96 PHE A C 1
ATOM 767 O O . PHE A 1 96 ? -12.573 12.485 3.012 1.00 73.69 96 PHE A O 1
ATOM 774 N N . ARG A 1 97 ? -12.573 11.043 4.722 1.00 71.19 97 ARG A N 1
ATOM 775 C CA . ARG A 1 97 ? -13.600 11.790 5.471 1.00 71.19 97 ARG A CA 1
ATOM 776 C C . ARG A 1 97 ? -13.075 13.118 6.020 1.00 71.19 97 ARG A C 1
ATOM 778 O O . ARG A 1 97 ? -13.843 14.071 6.117 1.00 71.19 97 ARG A O 1
ATOM 785 N N . ASN A 1 98 ? -11.782 13.195 6.327 1.00 63.59 98 ASN A N 1
ATOM 786 C CA . ASN A 1 98 ? -11.147 14.409 6.837 1.00 63.59 98 ASN A CA 1
ATOM 787 C C . ASN A 1 98 ? -10.452 15.241 5.748 1.00 63.59 98 ASN A C 1
ATOM 789 O O . ASN A 1 98 ? -9.805 16.232 6.061 1.00 63.59 98 ASN A O 1
ATOM 793 N N . SER A 1 99 ? -10.634 14.951 4.454 1.00 56.38 99 SER A N 1
ATOM 794 C CA . SER A 1 99 ? -9.992 15.750 3.396 1.00 56.38 99 SER A CA 1
ATOM 795 C C . SER A 1 99 ? -10.402 17.238 3.399 1.00 56.38 99 SER A C 1
ATOM 797 O O . SER A 1 99 ? -9.708 18.058 2.806 1.00 56.38 99 SER A O 1
ATOM 799 N N . SER A 1 100 ? -11.499 17.607 4.081 1.00 54.19 100 SER A N 1
ATOM 800 C CA . SER A 1 100 ? -11.950 18.994 4.293 1.00 54.19 100 SER A CA 1
ATOM 801 C C . SER A 1 100 ? -11.622 19.587 5.678 1.00 54.19 100 SER A C 1
ATOM 803 O O . SER A 1 100 ? -11.880 20.768 5.907 1.00 54.19 100 SER A O 1
ATOM 805 N N . ARG A 1 101 ? -11.090 18.801 6.624 1.00 52.66 101 ARG A N 1
ATOM 806 C CA . ARG A 1 101 ? -10.679 19.218 7.979 1.00 52.66 101 ARG A CA 1
ATOM 807 C C . ARG A 1 101 ? -9.304 18.628 8.241 1.00 52.66 101 ARG A C 1
ATOM 809 O O . ARG A 1 101 ? -9.274 17.427 8.432 1.00 52.66 101 ARG A O 1
ATOM 816 N N . GLN A 1 102 ? -8.238 19.444 8.254 1.00 56.16 102 GLN A N 1
ATOM 817 C CA . GLN A 1 102 ? -6.844 19.061 8.573 1.00 56.16 102 GLN A CA 1
ATOM 818 C C . GLN A 1 102 ? -6.732 17.609 9.059 1.00 56.16 102 GLN A C 1
ATOM 820 O O . GLN A 1 102 ? -6.892 17.355 10.254 1.00 56.16 102 GLN A O 1
ATOM 825 N N . THR A 1 103 ? -6.581 16.656 8.129 1.00 61.91 103 THR A N 1
ATOM 826 C CA . THR A 1 103 ? -6.399 15.250 8.496 1.00 61.91 103 THR A CA 1
ATOM 827 C C . THR A 1 103 ? -5.266 15.208 9.506 1.00 61.91 103 THR A C 1
ATOM 829 O O . THR A 1 103 ? -4.218 15.799 9.236 1.00 61.91 103 THR A O 1
ATOM 832 N N . ASP A 1 104 ? -5.488 14.574 10.662 1.00 69.19 104 ASP A N 1
ATOM 833 C CA . ASP A 1 104 ? -4.461 14.493 11.700 1.00 69.19 104 ASP A CA 1
ATOM 834 C C . ASP A 1 104 ? -3.171 13.966 11.048 1.00 69.19 104 ASP A C 1
ATOM 836 O O . ASP A 1 104 ? -3.194 12.874 10.453 1.00 69.19 104 ASP A O 1
ATOM 840 N N . PRO A 1 105 ? -2.072 14.746 11.083 1.00 75.88 105 PRO A N 1
ATOM 841 C CA . PRO A 1 105 ? -0.839 14.401 10.389 1.00 75.88 105 PRO A CA 1
ATOM 842 C C . PRO A 1 105 ? -0.321 13.022 10.797 1.00 75.88 105 PRO A C 1
ATOM 844 O O . PRO A 1 105 ? 0.291 12.357 9.964 1.00 75.88 105 PRO A O 1
ATOM 847 N N . LYS A 1 106 ? -0.672 12.529 11.995 1.00 79.69 106 LYS A N 1
ATOM 848 C CA . LYS A 1 106 ? -0.307 11.199 12.500 1.00 79.69 106 LYS A CA 1
ATOM 849 C C . LYS A 1 106 ? -0.630 10.058 11.533 1.00 79.69 106 LYS A C 1
ATOM 851 O O . LYS A 1 106 ? 0.134 9.103 11.442 1.00 79.69 106 LYS A O 1
ATOM 856 N N . ILE A 1 107 ? -1.734 10.139 10.781 1.00 77.44 107 ILE A N 1
ATOM 857 C CA . ILE A 1 107 ? -2.100 9.080 9.820 1.00 77.44 107 ILE A CA 1
ATOM 858 C C . ILE A 1 107 ? -1.125 9.049 8.638 1.00 77.44 107 ILE A C 1
ATOM 860 O O . ILE A 1 107 ? -0.761 7.973 8.171 1.00 77.44 107 ILE A O 1
ATOM 864 N N . PHE A 1 108 ? -0.695 10.214 8.150 1.00 77.94 108 PHE A N 1
ATOM 865 C CA . PHE A 1 108 ? 0.289 10.301 7.069 1.00 77.94 108 PHE A CA 1
ATOM 866 C C . PHE A 1 108 ? 1.708 10.021 7.572 1.00 77.94 108 PHE A C 1
ATOM 868 O O . PHE A 1 108 ? 2.472 9.330 6.897 1.00 77.94 108 PHE A O 1
ATOM 875 N N . GLU A 1 109 ? 2.039 10.498 8.773 1.00 83.62 109 GLU A N 1
ATOM 876 C CA . GLU A 1 109 ? 3.296 10.206 9.466 1.00 83.62 109 GLU A CA 1
ATOM 877 C C . GLU A 1 109 ? 3.490 8.704 9.670 1.00 83.62 109 GLU A C 1
ATOM 879 O O . GLU A 1 109 ? 4.620 8.232 9.579 1.00 83.62 109 GLU A O 1
ATOM 884 N N . ALA A 1 110 ? 2.406 7.934 9.815 1.00 83.62 110 ALA A N 1
ATOM 885 C CA . ALA A 1 110 ? 2.486 6.484 9.954 1.00 83.62 110 ALA A CA 1
ATOM 886 C C . ALA A 1 110 ? 3.127 5.762 8.749 1.00 83.62 110 ALA A C 1
ATOM 888 O O . ALA A 1 110 ? 3.635 4.651 8.868 1.00 83.62 110 ALA A O 1
ATOM 889 N N . PHE A 1 111 ? 3.122 6.380 7.565 1.00 83.88 111 PHE A N 1
ATOM 890 C CA . PHE A 1 111 ? 3.778 5.838 6.370 1.00 83.88 111 PHE A CA 1
ATOM 891 C C . PHE A 1 111 ? 5.191 6.400 6.165 1.00 83.88 111 PHE A C 1
ATOM 893 O O . PHE A 1 111 ? 5.954 5.887 5.339 1.00 83.88 111 PHE A O 1
ATOM 900 N N . LEU A 1 112 ? 5.556 7.458 6.897 1.00 86.75 112 LEU A N 1
ATOM 901 C CA . LEU A 1 112 ? 6.801 8.194 6.711 1.00 86.75 112 LEU A CA 1
ATOM 902 C C . LEU A 1 112 ? 8.055 7.317 6.866 1.00 86.75 112 LEU A C 1
ATOM 904 O O . LEU A 1 112 ? 8.933 7.450 6.010 1.00 86.75 112 LEU A O 1
ATOM 908 N N . PRO A 1 113 ? 8.161 6.393 7.846 1.00 88.12 113 PRO A N 1
ATOM 909 C CA . PRO A 1 113 ? 9.345 5.544 7.983 1.00 88.12 113 PRO A CA 1
ATOM 910 C C . PRO A 1 113 ? 9.625 4.702 6.733 1.00 88.12 113 PRO A C 1
ATOM 912 O O . PRO A 1 113 ? 10.762 4.635 6.267 1.00 88.12 113 PRO A O 1
ATOM 915 N N . SER A 1 114 ? 8.589 4.115 6.125 1.00 85.25 114 SER A N 1
ATOM 916 C CA . SER A 1 114 ? 8.735 3.314 4.903 1.00 85.25 114 SER A CA 1
ATOM 917 C C . SER A 1 114 ? 9.138 4.164 3.701 1.00 85.25 114 SER A C 1
ATOM 919 O O . SER A 1 114 ? 9.975 3.750 2.900 1.00 85.25 114 SER A O 1
ATOM 921 N N . ILE A 1 115 ? 8.586 5.376 3.587 1.00 89.69 115 ILE A N 1
ATOM 922 C CA . ILE A 1 115 ? 8.958 6.324 2.529 1.00 89.69 115 ILE A CA 1
ATOM 923 C C . ILE A 1 115 ? 10.401 6.809 2.709 1.00 89.69 115 ILE A C 1
ATOM 925 O O . ILE A 1 115 ? 11.143 6.906 1.732 1.00 89.69 115 ILE A O 1
ATOM 929 N N . GLN A 1 116 ? 10.829 7.082 3.944 1.00 90.94 116 GLN A N 1
ATOM 930 C CA . GLN A 1 116 ? 12.205 7.472 4.255 1.00 90.94 116 GLN A CA 1
ATOM 931 C C . GLN A 1 116 ? 13.191 6.343 3.957 1.00 90.94 116 GLN A C 1
ATOM 933 O O . GLN A 1 116 ? 14.225 6.596 3.344 1.00 90.94 116 GLN A O 1
ATOM 938 N N . GLN A 1 117 ? 12.856 5.104 4.319 1.00 86.81 117 GLN A N 1
ATOM 939 C CA . GLN A 1 117 ? 13.668 3.933 3.994 1.00 86.81 117 GLN A CA 1
ATOM 940 C C . GLN A 1 117 ? 13.811 3.753 2.477 1.00 86.81 117 GLN A C 1
ATOM 942 O O . GLN A 1 117 ? 14.922 3.572 1.980 1.00 86.81 117 GLN A O 1
ATOM 947 N N . LEU A 1 118 ? 12.709 3.867 1.728 1.00 86.88 118 LEU A N 1
ATOM 948 C CA . LEU A 1 118 ? 12.731 3.778 0.268 1.00 86.88 118 LEU A CA 1
ATOM 949 C C . LEU A 1 118 ? 13.577 4.898 -0.358 1.00 86.88 118 LEU A C 1
ATOM 951 O O . LEU A 1 118 ? 14.380 4.641 -1.254 1.00 86.88 118 LEU A O 1
ATOM 955 N N . ARG A 1 119 ? 13.433 6.133 0.139 1.00 93.06 119 ARG A N 1
ATOM 956 C CA . ARG A 1 119 ? 14.238 7.288 -0.279 1.00 93.06 119 ARG A CA 1
ATOM 957 C C . ARG A 1 119 ? 15.725 7.039 -0.049 1.00 93.06 119 ARG A C 1
ATOM 959 O O . ARG A 1 119 ? 16.505 7.227 -0.973 1.00 93.06 119 ARG A O 1
ATOM 966 N N . GLN A 1 120 ? 16.107 6.604 1.152 1.00 91.56 120 GLN A N 1
ATOM 967 C CA . GLN A 1 120 ? 17.502 6.315 1.501 1.00 91.56 120 GLN A CA 1
ATOM 968 C C . GLN A 1 120 ? 18.095 5.234 0.597 1.00 91.56 120 GLN A C 1
ATOM 970 O O . GLN A 1 120 ? 19.206 5.396 0.096 1.00 91.56 120 GLN A O 1
ATOM 975 N N . TRP A 1 121 ? 17.340 4.165 0.335 1.00 88.25 121 TRP A N 1
ATOM 976 C CA . TRP A 1 121 ? 17.773 3.120 -0.585 1.00 88.25 121 TRP A CA 1
ATOM 977 C C . TRP A 1 121 ? 17.970 3.651 -2.009 1.00 88.25 121 TRP A C 1
ATOM 979 O O . TRP A 1 121 ? 19.038 3.452 -2.580 1.00 88.25 121 TRP A O 1
ATOM 989 N N . MET A 1 122 ? 17.011 4.392 -2.569 1.00 89.62 122 MET A N 1
ATOM 990 C CA . MET A 1 122 ? 17.169 4.966 -3.912 1.00 89.62 122 MET A CA 1
ATOM 991 C C . MET A 1 122 ? 18.326 5.971 -3.990 1.00 89.62 122 MET A C 1
ATOM 993 O O .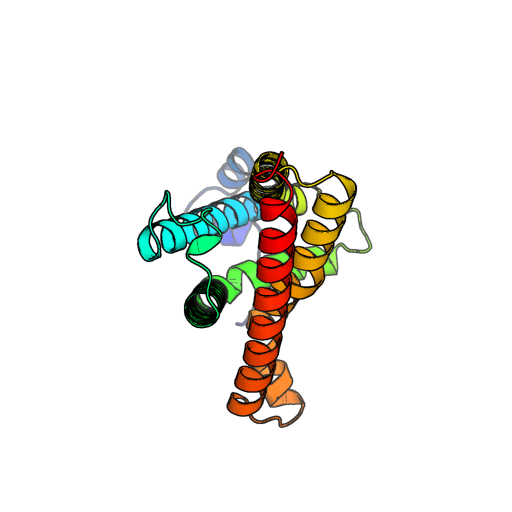 MET A 1 122 ? 19.047 5.994 -4.984 1.00 89.62 122 MET A O 1
ATOM 997 N N . SER A 1 123 ? 18.559 6.755 -2.933 1.00 91.75 123 SER A N 1
ATOM 998 C CA . SER A 1 123 ? 19.735 7.629 -2.844 1.00 91.75 123 SER A CA 1
ATOM 999 C C . SER A 1 123 ? 21.046 6.841 -2.837 1.00 91.75 123 SER A C 1
ATOM 1001 O O . SER A 1 123 ? 22.013 7.287 -3.443 1.00 91.75 123 SER A O 1
ATOM 1003 N N . SER A 1 124 ? 21.086 5.657 -2.212 1.00 88.88 124 SER A N 1
ATOM 1004 C CA . SER A 1 124 ? 22.270 4.780 -2.235 1.00 88.88 124 SER A CA 1
ATOM 1005 C C . SER A 1 124 ? 22.575 4.181 -3.615 1.00 88.88 124 SER A C 1
ATOM 1007 O O . SER A 1 124 ? 23.678 3.693 -3.828 1.00 88.88 124 SER A O 1
ATOM 1009 N N . LEU A 1 125 ? 21.617 4.247 -4.548 1.00 86.25 125 LEU A N 1
ATOM 1010 C CA . LEU A 1 125 ? 21.776 3.85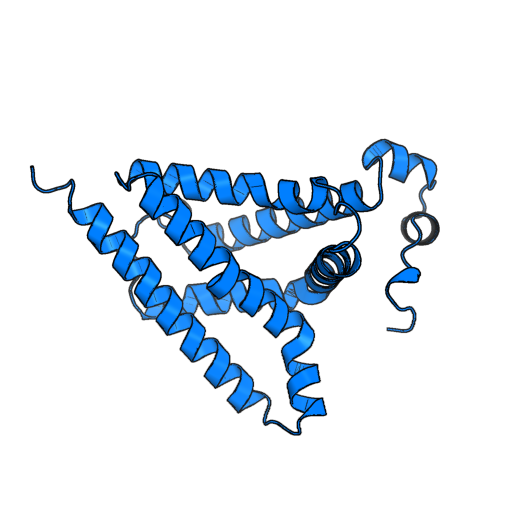0 -5.950 1.00 86.25 125 LEU A CA 1
ATOM 1011 C C . LEU A 1 125 ? 22.222 5.016 -6.857 1.00 86.25 125 LEU A C 1
ATOM 1013 O O . LEU A 1 125 ? 22.153 4.879 -8.077 1.00 86.25 125 LEU A O 1
ATOM 1017 N N . GLY A 1 126 ? 22.566 6.178 -6.288 1.00 88.50 126 GLY A N 1
ATOM 1018 C CA . GLY A 1 126 ? 22.975 7.365 -7.051 1.00 88.50 126 GLY A CA 1
ATOM 1019 C C . GLY A 1 126 ? 21.823 8.152 -7.688 1.00 88.50 126 GLY A C 1
ATOM 1020 O O . GLY A 1 126 ? 22.042 9.089 -8.454 1.00 88.50 126 GLY A O 1
ATOM 1021 N N . ILE A 1 127 ? 20.564 7.807 -7.389 1.00 90.31 127 ILE A N 1
ATOM 1022 C CA . ILE A 1 127 ? 19.399 8.448 -8.015 1.00 90.31 127 ILE A CA 1
ATOM 1023 C C . ILE A 1 127 ? 19.229 9.871 -7.467 1.00 90.31 127 ILE A C 1
ATOM 1025 O O . ILE A 1 127 ? 19.207 10.095 -6.253 1.00 90.31 127 ILE A O 1
ATOM 1029 N N . CYS A 1 128 ? 19.066 10.852 -8.360 1.00 92.44 128 CYS A N 1
ATOM 1030 C CA . CYS A 1 128 ? 18.911 12.245 -7.954 1.00 92.44 128 CYS A CA 1
ATOM 1031 C C . CYS A 1 128 ? 17.587 12.487 -7.203 1.00 92.44 128 CYS A C 1
ATOM 1033 O O . CYS A 1 128 ? 16.576 11.822 -7.438 1.00 92.44 128 CYS A O 1
ATOM 1035 N N . GLN A 1 129 ? 17.560 13.490 -6.318 1.00 90.75 129 GLN A N 1
ATOM 1036 C CA . GLN A 1 129 ? 16.398 13.761 -5.460 1.00 90.75 129 GLN A CA 1
ATOM 1037 C C . GLN A 1 129 ? 15.097 13.987 -6.247 1.00 90.75 129 GLN A C 1
ATOM 1039 O O . GLN A 1 129 ? 14.046 13.499 -5.840 1.00 90.75 129 GLN A O 1
ATOM 1044 N N . LYS A 1 130 ? 15.166 14.680 -7.390 1.00 92.50 130 LYS A N 1
ATOM 1045 C CA . LYS A 1 130 ? 13.999 14.954 -8.242 1.00 92.50 130 LYS A CA 1
ATOM 1046 C C . LYS A 1 130 ? 13.371 13.668 -8.788 1.00 92.50 130 LYS A C 1
ATOM 1048 O O . LYS A 1 130 ? 12.147 13.554 -8.828 1.00 92.50 130 LYS A O 1
ATOM 1053 N N . ASP A 1 131 ? 14.202 12.717 -9.197 1.00 92.56 131 ASP A N 1
ATOM 1054 C CA . ASP A 1 131 ? 13.746 11.425 -9.704 1.00 92.56 131 ASP A CA 1
ATOM 1055 C C . ASP A 1 131 ? 13.207 10.550 -8.573 1.00 92.56 131 ASP A C 1
ATOM 1057 O O . ASP A 1 131 ? 12.156 9.936 -8.721 1.00 92.56 131 ASP A O 1
ATOM 1061 N N . ILE A 1 132 ? 13.849 10.575 -7.402 1.00 92.88 132 ILE A N 1
ATOM 1062 C CA . ILE A 1 132 ? 13.330 9.915 -6.198 1.00 92.88 132 ILE A CA 1
ATOM 1063 C C . ILE A 1 132 ? 11.930 10.429 -5.844 1.00 92.88 132 ILE A C 1
ATOM 1065 O O . ILE A 1 132 ? 11.027 9.632 -5.590 1.00 92.88 132 ILE A O 1
ATOM 1069 N N . ASP A 1 133 ? 11.736 11.749 -5.830 1.00 93.00 133 ASP A N 1
ATOM 1070 C CA . ASP A 1 133 ? 10.441 12.357 -5.521 1.00 93.00 133 ASP A CA 1
ATOM 1071 C C . ASP A 1 133 ? 9.378 11.941 -6.544 1.00 93.00 133 ASP A C 1
ATOM 1073 O O . ASP A 1 133 ? 8.268 11.557 -6.165 1.00 93.00 133 ASP A O 1
ATOM 1077 N N . ARG A 1 134 ? 9.734 11.936 -7.836 1.00 93.31 134 ARG A N 1
ATOM 1078 C CA . ARG A 1 134 ? 8.872 11.440 -8.916 1.00 93.31 134 ARG A CA 1
ATOM 1079 C C . ARG A 1 134 ? 8.477 9.978 -8.702 1.00 93.31 134 ARG A C 1
ATOM 1081 O O . ARG A 1 134 ? 7.292 9.660 -8.826 1.00 93.31 134 ARG A O 1
ATOM 1088 N N . GLU A 1 135 ? 9.425 9.099 -8.384 1.00 91.50 135 GLU A N 1
ATOM 1089 C CA . GLU A 1 135 ? 9.143 7.673 -8.188 1.00 91.50 135 GLU A CA 1
ATOM 1090 C C . GLU A 1 135 ? 8.316 7.413 -6.931 1.00 91.50 135 GLU A C 1
ATOM 1092 O O . GLU A 1 135 ? 7.413 6.582 -6.964 1.00 91.50 135 GLU A O 1
ATOM 1097 N N . ILE A 1 136 ? 8.540 8.156 -5.843 1.00 92.06 136 ILE A N 1
ATOM 1098 C CA . ILE A 1 136 ? 7.708 8.059 -4.636 1.00 92.06 136 ILE A CA 1
ATOM 1099 C C . ILE A 1 136 ? 6.264 8.458 -4.949 1.00 92.06 136 ILE A C 1
ATOM 1101 O O . ILE A 1 136 ? 5.341 7.716 -4.617 1.00 92.06 136 ILE A O 1
ATOM 1105 N N . ILE A 1 137 ? 6.054 9.597 -5.620 1.00 91.88 137 ILE A N 1
ATOM 1106 C CA . ILE A 1 137 ? 4.713 10.041 -6.030 1.00 91.88 137 ILE A CA 1
ATOM 1107 C C . ILE A 1 137 ? 4.060 8.975 -6.915 1.00 91.88 137 ILE A C 1
ATOM 1109 O O . ILE A 1 137 ? 2.908 8.599 -6.698 1.00 91.88 137 ILE A O 1
ATOM 1113 N N . THR A 1 138 ? 4.814 8.450 -7.879 1.00 92.75 138 THR A N 1
ATOM 1114 C CA . THR A 1 138 ? 4.340 7.424 -8.810 1.00 92.75 138 THR A CA 1
ATOM 1115 C C . THR A 1 138 ? 3.938 6.145 -8.070 1.00 92.75 138 THR A C 1
ATOM 1117 O O . THR A 1 138 ? 2.820 5.658 -8.237 1.00 92.75 138 THR A O 1
ATOM 1120 N N . ALA A 1 139 ? 4.797 5.638 -7.186 1.00 90.94 139 ALA A N 1
ATOM 1121 C CA . ALA A 1 139 ? 4.547 4.442 -6.390 1.00 90.94 139 ALA A CA 1
ATOM 1122 C C . ALA A 1 139 ? 3.340 4.599 -5.454 1.00 90.94 139 ALA A C 1
ATOM 1124 O O . ALA A 1 139 ? 2.552 3.664 -5.314 1.00 90.94 139 ALA A O 1
ATOM 1125 N N . VAL A 1 140 ? 3.156 5.774 -4.843 1.00 89.81 140 VAL A N 1
ATOM 1126 C CA . VAL A 1 140 ? 2.024 6.039 -3.944 1.00 89.81 140 VAL A CA 1
ATOM 1127 C C . VAL A 1 140 ? 0.705 6.109 -4.714 1.00 89.81 140 VAL A C 1
ATOM 1129 O O . VAL A 1 140 ? -0.243 5.397 -4.385 1.00 89.81 140 VAL A O 1
ATOM 1132 N N . PHE A 1 141 ? 0.627 6.947 -5.750 1.00 90.88 141 PHE A N 1
ATOM 1133 C CA . PHE A 1 141 ? -0.641 7.230 -6.431 1.00 90.88 141 PHE A CA 1
ATOM 1134 C C . PHE A 1 141 ? -1.057 6.175 -7.453 1.00 90.88 141 PHE A C 1
ATOM 1136 O O . PHE A 1 141 ? -2.252 6.003 -7.680 1.00 90.88 141 PHE A O 1
ATOM 1143 N N . PHE A 1 142 ? -0.102 5.465 -8.055 1.00 92.94 142 PHE A N 1
ATOM 1144 C CA . PHE A 1 142 ? -0.380 4.488 -9.112 1.00 92.94 142 PHE A CA 1
ATOM 1145 C C . PHE A 1 142 ? -0.061 3.045 -8.706 1.00 92.94 142 PHE A C 1
ATOM 1147 O O . PHE A 1 142 ? -0.548 2.116 -9.345 1.00 92.94 142 PHE A O 1
ATOM 1154 N N . GLY A 1 143 ? 0.685 2.851 -7.615 1.00 91.25 143 GLY A N 1
ATOM 1155 C CA . GLY A 1 143 ? 0.935 1.542 -7.016 1.00 91.25 143 GLY A CA 1
ATOM 1156 C C . GLY A 1 143 ? 0.050 1.288 -5.796 1.00 91.25 143 GLY A C 1
ATOM 1157 O O . GLY A 1 143 ? -0.945 0.568 -5.875 1.00 91.25 143 GLY A O 1
ATOM 1158 N N . SER A 1 144 ? 0.404 1.876 -4.651 1.00 88.19 144 SER A N 1
ATOM 1159 C CA . SER A 1 144 ? -0.173 1.499 -3.355 1.00 88.19 144 SER A CA 1
ATOM 1160 C C . SER A 1 144 ? -1.632 1.926 -3.178 1.00 88.19 144 SER A C 1
ATOM 1162 O O . SER A 1 144 ? -2.451 1.100 -2.769 1.00 88.19 144 SER A O 1
ATOM 1164 N N . LEU A 1 145 ? -1.999 3.169 -3.511 1.00 88.19 145 LEU A N 1
ATOM 1165 C CA . LEU A 1 145 ? -3.379 3.645 -3.356 1.00 88.19 145 LEU A CA 1
ATOM 1166 C C . LEU A 1 145 ? -4.377 2.851 -4.217 1.00 88.19 145 LEU A C 1
ATOM 1168 O O . LEU A 1 145 ? -5.385 2.409 -3.660 1.00 88.19 145 LEU A O 1
ATOM 1172 N N . PRO A 1 146 ? -4.124 2.583 -5.515 1.00 91.94 146 PRO A N 1
ATOM 1173 C CA . PRO A 1 146 ? -4.990 1.719 -6.308 1.00 91.94 146 PRO A CA 1
ATOM 1174 C C . PRO A 1 146 ? -5.089 0.301 -5.751 1.00 91.94 146 PRO A C 1
ATOM 1176 O O . PRO A 1 146 ? -6.188 -0.243 -5.721 1.00 91.94 146 PRO A O 1
ATOM 1179 N N . MET A 1 147 ? -3.989 -0.297 -5.269 1.00 92.00 147 MET A N 1
ATOM 1180 C CA . MET A 1 147 ? -4.028 -1.626 -4.636 1.00 92.00 147 MET A CA 1
ATOM 1181 C C . MET A 1 147 ? -4.928 -1.635 -3.392 1.00 92.00 147 MET A C 1
ATOM 1183 O O . MET A 1 147 ? -5.763 -2.528 -3.222 1.00 92.00 147 MET A O 1
ATOM 1187 N N . ILE A 1 148 ? -4.799 -0.628 -2.526 1.00 89.00 148 ILE A N 1
ATOM 1188 C CA . ILE A 1 148 ? -5.635 -0.487 -1.328 1.00 89.00 148 ILE A CA 1
ATOM 1189 C C . ILE A 1 148 ? -7.102 -0.252 -1.721 1.00 89.00 148 ILE A C 1
ATOM 1191 O O . ILE A 1 148 ? -8.000 -0.914 -1.203 1.00 89.00 148 ILE A O 1
ATOM 1195 N N . ALA A 1 149 ? -7.373 0.646 -2.667 1.00 89.31 149 ALA A N 1
ATOM 1196 C CA . ALA A 1 149 ? -8.726 0.908 -3.154 1.00 89.31 149 ALA A CA 1
ATOM 1197 C C . ALA A 1 149 ? -9.359 -0.351 -3.768 1.00 89.31 149 ALA A C 1
ATOM 1199 O O . ALA A 1 149 ? -10.493 -0.703 -3.449 1.00 89.31 149 ALA A O 1
ATOM 1200 N N . TYR A 1 150 ? -8.608 -1.084 -4.586 1.00 91.75 150 TYR A N 1
ATOM 1201 C CA . TYR A 1 150 ? -9.051 -2.331 -5.192 1.00 91.75 150 TYR A CA 1
ATOM 1202 C C . TYR A 1 150 ? -9.383 -3.396 -4.141 1.00 91.75 150 TYR A C 1
ATOM 1204 O O . TYR A 1 150 ? -10.468 -3.972 -4.157 1.00 91.75 150 TYR A O 1
ATOM 1212 N N . THR A 1 151 ? -8.487 -3.629 -3.181 1.00 88.88 151 THR A N 1
ATOM 1213 C CA . THR A 1 151 ? -8.703 -4.634 -2.125 1.00 88.88 151 THR A CA 1
ATOM 1214 C C . THR A 1 151 ? -9.841 -4.278 -1.165 1.00 88.88 151 THR A C 1
ATOM 1216 O O . THR A 1 151 ? -10.366 -5.162 -0.489 1.00 88.88 151 THR A O 1
ATOM 1219 N N . THR A 1 152 ? -10.256 -3.009 -1.110 1.00 85.12 152 THR A N 1
ATOM 1220 C CA . THR A 1 152 ? -11.326 -2.534 -0.216 1.00 85.12 152 THR A CA 1
ATOM 1221 C C . THR A 1 152 ? -12.679 -2.354 -0.911 1.00 85.12 152 THR A C 1
ATOM 1223 O O . THR A 1 152 ? -13.722 -2.556 -0.279 1.00 85.12 152 THR A O 1
ATOM 1226 N N . LEU A 1 153 ? -12.685 -1.989 -2.197 1.00 87.12 153 LEU A N 1
ATOM 1227 C CA . LEU A 1 153 ? -13.886 -1.640 -2.967 1.00 87.12 153 LEU A CA 1
ATOM 1228 C C . LEU A 1 153 ? -14.124 -2.530 -4.194 1.00 87.12 153 LEU A C 1
ATOM 1230 O O . LEU A 1 153 ? -15.239 -2.536 -4.704 1.00 87.12 153 LEU A O 1
ATOM 1234 N N . GLY A 1 154 ? -13.128 -3.284 -4.665 1.00 89.75 154 GLY A N 1
ATOM 1235 C CA . GLY A 1 154 ? -13.160 -3.985 -5.954 1.00 89.75 154 GLY A CA 1
ATOM 1236 C C . GLY A 1 154 ? -14.335 -4.948 -6.117 1.00 89.75 154 GLY A C 1
ATOM 1237 O O . GLY A 1 154 ? -15.054 -4.858 -7.105 1.00 89.75 154 GLY A O 1
ATOM 1238 N N . GLU A 1 155 ? -14.589 -5.812 -5.129 1.00 88.81 155 GLU A N 1
ATOM 1239 C CA . GLU A 1 155 ? -15.730 -6.745 -5.174 1.00 88.81 155 GLU A CA 1
ATOM 1240 C C . GLU A 1 155 ? -17.076 -6.003 -5.167 1.00 88.81 155 GLU A C 1
ATOM 1242 O O . GLU A 1 155 ? -17.982 -6.370 -5.903 1.00 88.81 155 GLU A O 1
ATOM 1247 N N . LYS A 1 156 ? -17.191 -4.906 -4.405 1.00 89.81 156 LYS A N 1
ATOM 1248 C CA . LYS A 1 156 ? -18.418 -4.093 -4.364 1.00 89.81 156 LYS A CA 1
ATOM 1249 C C . LYS A 1 156 ? -18.678 -3.384 -5.688 1.00 89.81 156 LYS A C 1
ATOM 1251 O O . LYS A 1 156 ? -19.826 -3.269 -6.095 1.00 89.81 156 LYS A O 1
ATOM 1256 N N . LEU A 1 157 ? -17.623 -2.879 -6.329 1.00 90.44 157 LEU A N 1
ATOM 1257 C CA . LEU A 1 157 ? -17.716 -2.271 -7.654 1.00 90.44 157 LEU A CA 1
ATOM 1258 C C . LEU A 1 157 ? -18.133 -3.316 -8.686 1.00 90.44 157 LEU A C 1
ATOM 1260 O O . LEU A 1 157 ? -19.016 -3.035 -9.487 1.00 90.44 157 LEU A O 1
ATOM 1264 N N . ALA A 1 158 ? -17.544 -4.513 -8.631 1.00 94.19 158 ALA A N 1
ATOM 1265 C CA . ALA A 1 158 ? -17.916 -5.605 -9.518 1.00 94.19 158 ALA A CA 1
ATOM 1266 C C . ALA A 1 158 ? -19.407 -5.942 -9.392 1.00 94.19 158 ALA A C 1
ATOM 1268 O O . ALA A 1 158 ? -20.118 -5.924 -10.387 1.00 94.19 158 ALA A O 1
ATOM 1269 N N . ASP A 1 159 ? -19.895 -6.130 -8.165 1.00 94.25 159 ASP A N 1
ATOM 1270 C CA . ASP A 1 159 ? -21.302 -6.448 -7.911 1.00 94.25 159 ASP A CA 1
ATOM 1271 C C . ASP A 1 159 ? -22.249 -5.317 -8.332 1.00 94.25 159 ASP A C 1
ATOM 1273 O O . ASP A 1 159 ? -23.322 -5.566 -8.870 1.00 94.25 159 ASP A O 1
ATOM 1277 N N . HIS A 1 160 ? -21.869 -4.062 -8.076 1.00 95.31 160 HIS A N 1
ATOM 1278 C CA . HIS A 1 160 ? -22.712 -2.908 -8.382 1.00 95.31 160 HIS A CA 1
ATOM 1279 C C . HIS A 1 160 ? -22.850 -2.653 -9.887 1.00 95.31 160 HIS A C 1
ATOM 1281 O O . HIS A 1 160 ? -23.909 -2.226 -10.339 1.00 95.31 160 HIS A O 1
ATOM 1287 N N . TYR A 1 161 ? -21.781 -2.894 -10.646 1.00 93.94 161 TYR A N 1
ATOM 1288 C CA . TYR A 1 161 ? -21.737 -2.685 -12.093 1.00 93.94 161 TYR A CA 1
ATOM 1289 C C . TYR A 1 161 ? -21.959 -3.972 -12.904 1.00 93.94 161 TYR A C 1
ATOM 1291 O O . TYR A 1 161 ? -21.793 -3.933 -14.120 1.00 93.94 161 TYR A O 1
ATOM 1299 N N . ASP A 1 162 ? -22.318 -5.086 -12.254 1.00 95.31 162 ASP A N 1
ATOM 1300 C CA . ASP A 1 162 ? -22.495 -6.411 -12.871 1.00 95.31 162 ASP A CA 1
ATOM 1301 C C . ASP A 1 162 ? -21.268 -6.866 -13.693 1.00 95.31 162 ASP A C 1
ATOM 1303 O O . ASP A 1 162 ? -21.363 -7.367 -14.813 1.00 95.31 162 ASP A O 1
ATOM 1307 N N . LEU A 1 163 ? -20.070 -6.629 -13.148 1.00 95.19 163 LEU A N 1
ATOM 1308 C CA . LEU A 1 163 ? -18.802 -7.016 -13.765 1.00 95.19 163 LEU A CA 1
ATOM 1309 C C . LEU A 1 163 ? -18.360 -8.391 -13.267 1.00 95.19 163 LEU A C 1
ATOM 1311 O O . LEU A 1 163 ? -18.421 -8.688 -12.072 1.00 95.19 163 LEU A O 1
ATOM 1315 N N . ASP A 1 164 ? -17.786 -9.188 -14.167 1.00 96.12 164 ASP A N 1
ATOM 1316 C CA . ASP A 1 164 ? -17.129 -10.434 -13.785 1.00 96.12 164 ASP A CA 1
ATOM 1317 C C . ASP A 1 164 ? -15.919 -10.161 -12.872 1.00 96.12 164 ASP A C 1
ATOM 1319 O O . ASP A 1 164 ? -14.959 -9.473 -13.241 1.00 96.12 164 ASP A O 1
ATOM 1323 N N . ARG A 1 165 ? -15.966 -10.716 -11.656 1.00 93.06 165 ARG A N 1
ATOM 1324 C CA . ARG A 1 165 ? -14.948 -10.495 -10.620 1.00 93.06 165 ARG A CA 1
ATOM 1325 C C . ARG A 1 165 ? -13.586 -11.053 -11.025 1.00 93.06 165 ARG A C 1
ATOM 1327 O O . ARG A 1 165 ? -12.567 -10.452 -10.678 1.00 93.06 165 ARG A O 1
ATOM 1334 N N . GLU A 1 166 ? -13.561 -12.182 -11.733 1.00 93.19 166 GLU A N 1
ATOM 1335 C CA . GLU A 1 166 ? -12.318 -12.817 -12.179 1.00 93.19 166 GLU A CA 1
ATOM 1336 C C . GLU A 1 166 ? -11.627 -11.960 -13.244 1.00 93.19 166 GLU A C 1
ATOM 1338 O O . GLU A 1 166 ? -10.452 -11.614 -13.101 1.00 93.19 166 GLU A O 1
ATOM 1343 N N . SER A 1 167 ? -12.379 -11.516 -14.251 1.00 94.00 167 SER A N 1
ATOM 1344 C CA . SER A 1 167 ? -11.911 -10.588 -15.282 1.00 94.00 167 SER A CA 1
ATOM 1345 C C . SER A 1 167 ? -11.418 -9.279 -14.677 1.00 94.00 167 SER A C 1
ATOM 1347 O O . SER A 1 167 ? -10.341 -8.801 -15.030 1.00 94.00 167 SER A O 1
ATOM 1349 N N . LEU A 1 168 ? -12.159 -8.710 -13.724 1.00 94.38 168 LEU A N 1
ATOM 1350 C CA . LEU A 1 168 ? -11.765 -7.480 -13.048 1.00 94.38 168 LEU A CA 1
ATOM 1351 C C . LEU A 1 168 ? -10.451 -7.669 -12.266 1.00 94.38 168 LEU A C 1
ATOM 1353 O O . LEU A 1 168 ? -9.557 -6.825 -12.354 1.00 94.38 168 LEU A O 1
ATOM 1357 N N . HIS A 1 169 ? -10.301 -8.780 -11.534 1.00 93.12 169 HIS A N 1
ATOM 1358 C CA . HIS A 1 169 ? -9.059 -9.116 -10.834 1.00 93.12 169 HIS A CA 1
ATOM 1359 C C . HIS A 1 169 ? -7.880 -9.275 -11.795 1.00 93.12 169 HIS A C 1
ATOM 1361 O O . HIS A 1 169 ? -6.817 -8.690 -11.571 1.00 93.12 169 HIS A O 1
ATOM 1367 N N . LYS A 1 170 ? -8.082 -10.020 -12.884 1.00 94.25 170 LYS A N 1
ATOM 1368 C CA . LYS A 1 170 ? -7.074 -10.258 -13.916 1.00 94.25 170 LYS A CA 1
ATOM 1369 C C . LYS A 1 170 ? -6.621 -8.956 -14.573 1.00 94.25 170 LYS A C 1
ATOM 1371 O O . LYS A 1 170 ? -5.429 -8.682 -14.633 1.00 94.25 170 LYS A O 1
ATOM 1376 N N . ILE A 1 171 ? -7.559 -8.111 -15.002 1.00 95.31 171 ILE A N 1
ATOM 1377 C CA . ILE A 1 171 ? -7.240 -6.820 -15.628 1.00 95.31 171 ILE A CA 1
ATOM 1378 C C . ILE A 1 171 ? -6.456 -5.937 -14.655 1.00 95.31 171 ILE A C 1
ATOM 1380 O O . ILE A 1 171 ? -5.455 -5.334 -15.037 1.00 95.31 171 ILE A O 1
ATOM 1384 N N . PHE A 1 172 ? -6.891 -5.853 -13.397 1.00 95.88 172 PHE A N 1
ATOM 1385 C CA . PHE A 1 172 ? -6.227 -5.018 -12.402 1.00 95.88 172 PHE A CA 1
ATOM 1386 C C . PHE A 1 172 ? -4.793 -5.491 -12.112 1.00 95.88 172 PHE A C 1
ATOM 1388 O O . PHE A 1 172 ? -3.857 -4.691 -12.144 1.00 95.88 172 PHE A O 1
ATOM 1395 N N . THR A 1 173 ? -4.606 -6.792 -11.884 1.00 94.56 173 THR A N 1
ATOM 1396 C CA . THR A 1 173 ? -3.286 -7.385 -11.611 1.00 94.56 173 THR A CA 1
ATOM 1397 C C . THR A 1 173 ? -2.343 -7.270 -12.806 1.00 94.56 173 THR A C 1
ATOM 1399 O O . THR A 1 173 ? -1.210 -6.830 -12.631 1.00 94.56 173 THR A O 1
ATOM 1402 N N . GLU A 1 174 ? -2.811 -7.520 -14.033 1.00 95.56 174 GLU A N 1
ATOM 1403 C CA . GLU A 1 174 ? -2.011 -7.330 -15.251 1.00 95.56 174 GLU A CA 1
ATOM 1404 C C . GLU A 1 174 ? -1.490 -5.892 -15.398 1.00 95.56 174 GLU A C 1
ATOM 1406 O O . GLU A 1 174 ? -0.345 -5.679 -15.808 1.00 95.56 174 GLU A O 1
ATOM 1411 N N . ARG A 1 175 ? -2.305 -4.886 -15.051 1.00 96.75 175 ARG A N 1
ATOM 1412 C CA . ARG A 1 175 ? -1.879 -3.476 -15.077 1.00 96.75 175 ARG A CA 1
ATOM 1413 C C . ARG A 1 175 ? -0.833 -3.178 -14.009 1.00 96.75 175 ARG A C 1
ATOM 1415 O O . ARG A 1 175 ? 0.126 -2.465 -14.299 1.00 96.75 175 ARG A O 1
ATOM 1422 N N . LEU A 1 176 ? -0.981 -3.752 -12.819 1.00 96.00 176 LEU A N 1
ATOM 1423 C CA . LEU A 1 176 ? -0.004 -3.609 -11.741 1.00 96.00 176 LEU A CA 1
ATOM 1424 C C . LEU A 1 176 ? 1.326 -4.297 -12.043 1.00 96.00 176 LEU A C 1
ATOM 1426 O O . LEU A 1 176 ? 2.369 -3.755 -11.681 1.00 96.00 176 LEU A O 1
ATOM 1430 N N . TYR A 1 177 ? 1.313 -5.449 -12.717 1.00 95.25 177 TYR A N 1
ATOM 1431 C CA . TYR A 1 177 ? 2.545 -6.110 -13.146 1.00 95.25 177 TYR A CA 1
ATOM 1432 C C . TYR A 1 177 ? 3.337 -5.210 -14.090 1.00 95.25 177 TYR A C 1
ATOM 1434 O O . TYR A 1 177 ? 4.494 -4.922 -13.811 1.00 95.25 177 TYR A O 1
ATOM 1442 N N . ARG A 1 178 ? 2.691 -4.677 -15.136 1.00 95.50 178 ARG A N 1
ATOM 1443 C CA . ARG A 1 178 ? 3.342 -3.767 -16.095 1.00 95.50 178 ARG A CA 1
ATOM 1444 C C . ARG A 1 178 ? 3.877 -2.506 -15.424 1.00 95.50 178 ARG A C 1
ATOM 1446 O O . ARG A 1 178 ? 5.022 -2.135 -15.639 1.00 95.50 178 ARG A O 1
ATOM 1453 N N . PHE A 1 179 ? 3.074 -1.891 -14.557 1.00 96.00 179 PHE A N 1
ATOM 1454 C CA . PHE A 1 179 ? 3.507 -0.743 -13.762 1.00 96.00 179 PHE A CA 1
ATOM 1455 C C . PHE A 1 179 ? 4.759 -1.058 -12.925 1.00 96.00 179 PHE A C 1
ATOM 1457 O O . PHE A 1 179 ? 5.695 -0.263 -12.864 1.00 96.00 179 PHE A O 1
ATOM 1464 N N . SER A 1 180 ? 4.789 -2.234 -12.294 1.00 93.44 180 SER A N 1
ATOM 1465 C CA . SER A 1 180 ? 5.910 -2.659 -11.450 1.00 93.44 180 SER A CA 1
ATOM 1466 C C . SER A 1 180 ? 7.157 -3.001 -12.274 1.00 93.44 180 SER A C 1
ATOM 1468 O O . SER A 1 180 ? 8.269 -2.694 -11.851 1.00 93.44 180 SER A O 1
ATOM 1470 N N . GLU A 1 181 ? 6.986 -3.587 -13.462 1.00 93.88 181 GLU A N 1
ATOM 1471 C CA . GLU A 1 181 ? 8.055 -3.807 -14.444 1.00 93.88 181 GLU A CA 1
ATOM 1472 C C . GLU A 1 181 ? 8.668 -2.487 -14.922 1.00 93.88 181 GLU A C 1
ATOM 1474 O O . GLU A 1 181 ? 9.894 -2.361 -14.952 1.00 93.88 181 GLU A O 1
ATOM 1479 N N . ASP A 1 182 ? 7.842 -1.482 -15.219 1.00 93.25 182 ASP A N 1
ATOM 1480 C CA . ASP A 1 182 ? 8.302 -0.153 -15.626 1.00 93.25 182 ASP A CA 1
ATOM 1481 C C . ASP A 1 182 ? 9.109 0.533 -14.514 1.00 93.25 182 ASP A C 1
ATOM 1483 O O . ASP A 1 182 ? 10.187 1.081 -14.780 1.00 93.25 182 ASP A O 1
ATOM 1487 N N . LEU A 1 183 ? 8.629 0.452 -13.266 1.00 90.81 183 LEU A N 1
ATOM 1488 C CA . LEU A 1 183 ? 9.309 0.992 -12.086 1.00 90.81 183 LEU A CA 1
ATOM 1489 C C . LEU A 1 183 ? 10.663 0.305 -11.850 1.00 90.81 183 LEU A C 1
ATOM 1491 O O . LEU A 1 183 ? 11.689 0.973 -11.735 1.00 90.81 183 LEU A O 1
ATOM 1495 N N . VAL A 1 184 ? 10.704 -1.031 -11.830 1.00 90.31 184 VAL A N 1
ATOM 1496 C CA . VAL A 1 184 ? 11.965 -1.779 -11.673 1.00 90.31 184 VAL A CA 1
ATOM 1497 C C . VAL A 1 184 ? 12.909 -1.501 -12.842 1.00 90.31 184 VAL A C 1
ATOM 1499 O O . VAL A 1 184 ? 14.110 -1.320 -12.641 1.00 90.31 184 VAL A O 1
ATOM 1502 N N . GLY A 1 185 ? 12.386 -1.425 -14.065 1.00 91.19 185 GLY A N 1
ATOM 1503 C CA . GLY A 1 185 ? 13.156 -1.079 -15.253 1.00 91.19 185 GLY A CA 1
ATOM 1504 C C . GLY A 1 185 ? 13.779 0.313 -15.156 1.00 91.19 185 GLY A C 1
ATOM 1505 O O . GLY A 1 185 ? 14.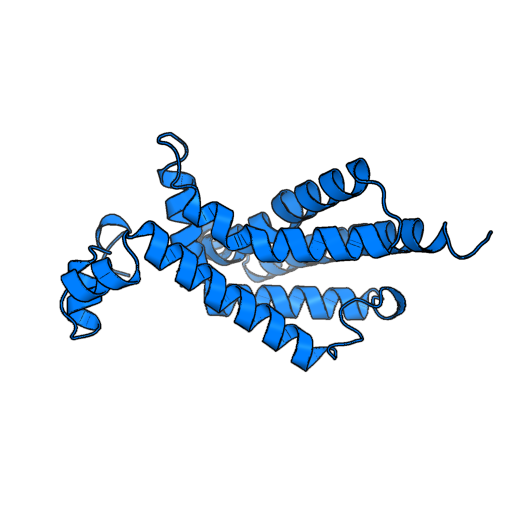938 0.489 -15.531 1.00 91.19 185 GLY A O 1
ATOM 1506 N N . PHE A 1 186 ? 13.045 1.294 -14.626 1.00 89.62 186 PHE A N 1
ATOM 1507 C CA . PHE A 1 186 ? 13.574 2.623 -14.327 1.00 89.62 186 PHE A CA 1
ATOM 1508 C C . PHE A 1 186 ? 14.726 2.556 -13.319 1.00 89.62 186 PHE A C 1
ATOM 1510 O O . PHE A 1 186 ? 15.820 3.037 -13.623 1.00 89.62 186 PHE A O 1
ATOM 1517 N N . LEU A 1 187 ? 14.517 1.892 -12.179 1.00 88.12 187 LEU A N 1
ATOM 1518 C CA . LEU A 1 187 ? 15.530 1.761 -11.127 1.00 88.12 187 LEU A CA 1
ATOM 1519 C C . LEU A 1 187 ? 16.802 1.067 -11.640 1.00 88.12 187 LEU A C 1
ATOM 1521 O O . LEU A 1 187 ? 17.910 1.536 -11.388 1.00 88.12 187 LEU A O 1
ATOM 1525 N N . LYS A 1 188 ? 16.658 0.002 -12.442 1.00 87.81 188 LYS A N 1
ATOM 1526 C CA . LYS A 1 188 ? 17.785 -0.699 -13.081 1.00 87.81 188 LYS A CA 1
ATOM 1527 C C . LYS A 1 188 ? 18.566 0.184 -14.049 1.00 87.81 188 LYS A C 1
ATOM 1529 O O . LYS A 1 188 ? 19.779 0.032 -14.154 1.00 87.81 188 LYS A O 1
ATOM 1534 N N . ARG A 1 189 ? 17.891 1.063 -14.798 1.00 87.56 189 ARG A N 1
ATOM 1535 C CA . ARG A 1 189 ? 18.569 1.976 -15.730 1.00 87.56 189 ARG A CA 1
ATOM 1536 C C . ARG A 1 189 ? 19.389 3.012 -14.978 1.00 87.56 189 ARG A C 1
ATOM 1538 O O . ARG A 1 189 ? 20.532 3.209 -15.357 1.00 87.56 189 ARG A O 1
ATOM 1545 N N . GLN A 1 190 ? 18.842 3.602 -13.917 1.00 80.06 190 GLN A N 1
ATOM 1546 C CA . GLN A 1 190 ? 19.555 4.607 -13.122 1.00 80.06 190 GLN A CA 1
ATOM 1547 C C . GLN A 1 190 ? 20.728 3.996 -12.342 1.00 80.06 190 GLN A C 1
ATOM 1549 O O . GLN A 1 190 ? 21.837 4.510 -12.419 1.00 80.06 190 GLN A O 1
ATOM 1554 N N . GLY A 1 191 ? 20.537 2.829 -11.713 1.00 62.19 191 GLY A N 1
ATOM 1555 C CA . GLY A 1 191 ? 21.606 2.142 -10.973 1.00 62.19 191 GLY A CA 1
ATOM 1556 C C . GLY A 1 191 ? 22.759 1.606 -11.839 1.00 62.19 191 GLY A C 1
ATOM 1557 O O . GLY A 1 191 ? 23.815 1.268 -11.317 1.00 62.19 191 GLY A O 1
ATOM 1558 N N . ARG A 1 192 ? 22.593 1.526 -13.169 1.00 56.78 192 ARG A N 1
ATOM 1559 C CA . ARG A 1 192 ? 23.667 1.145 -14.107 1.00 56.78 192 ARG A CA 1
ATOM 1560 C C . ARG A 1 192 ? 24.545 2.316 -14.543 1.00 56.78 192 ARG A C 1
ATOM 1562 O O . ARG A 1 192 ? 25.622 2.062 -15.073 1.00 56.78 192 ARG A O 1
ATOM 1569 N N . VAL A 1 193 ? 24.112 3.564 -14.348 1.00 48.75 193 VAL A N 1
ATOM 1570 C CA . VAL A 1 193 ? 24.862 4.746 -14.810 1.00 48.75 193 VAL A CA 1
ATOM 1571 C C . VAL A 1 193 ? 26.135 4.977 -13.978 1.00 48.75 193 VAL A C 1
ATOM 1573 O O . VAL A 1 193 ? 27.081 5.555 -14.495 1.00 48.75 193 VAL A O 1
ATOM 1576 N N . GLU A 1 194 ? 26.235 4.442 -12.754 1.00 44.03 194 GLU A N 1
ATOM 1577 C CA . GLU A 1 194 ? 27.407 4.652 -11.880 1.00 44.03 194 GLU A CA 1
ATOM 1578 C C . GLU A 1 194 ? 28.454 3.518 -11.876 1.00 44.03 194 GLU A C 1
ATOM 1580 O O . GLU A 1 194 ? 29.539 3.704 -11.339 1.00 44.03 194 GLU A O 1
ATOM 1585 N N . ILE A 1 195 ? 28.206 2.360 -12.509 1.00 41.28 195 ILE A N 1
ATOM 1586 C CA . ILE A 1 195 ? 29.188 1.242 -12.545 1.00 41.28 195 ILE A CA 1
ATOM 1587 C C . ILE A 1 195 ? 30.122 1.337 -13.775 1.00 41.28 195 ILE A C 1
ATOM 1589 O O . ILE A 1 195 ? 30.969 0.483 -14.017 1.00 41.28 195 ILE A O 1
ATOM 1593 N N . SER A 1 196 ? 29.990 2.383 -14.590 1.00 34.22 196 SER A N 1
ATOM 1594 C CA . SER A 1 196 ? 30.886 2.652 -15.721 1.00 34.22 196 SER A CA 1
ATOM 1595 C C . SER A 1 196 ? 31.409 4.081 -15.677 1.00 34.22 196 SER A C 1
ATOM 1597 O O . SER A 1 196 ? 31.086 4.881 -16.547 1.00 34.22 196 SER A O 1
ATOM 1599 N N . THR A 1 197 ? 32.219 4.398 -14.664 1.00 34.19 197 THR A N 1
ATOM 1600 C CA . THR A 1 197 ? 33.254 5.439 -14.782 1.00 34.19 197 THR A CA 1
ATOM 1601 C C . THR A 1 197 ? 34.479 5.061 -13.967 1.00 34.19 197 THR A C 1
ATOM 1603 O O . THR A 1 197 ? 34.289 4.570 -12.833 1.00 34.19 197 THR A O 1
#

Radius of gyration: 19.21 Å; chains: 1; bounding box: 57×34×47 Å

pLDDT: mean 82.19, std 13.67, range [34.19, 96.75]

Sequence (197 aa):
YEAGFDGARMDRIAKRAGVNQALIYYYFQSKEGLFAELIHINIDEMIAEKKKAIGEKDFYDLNIYDADVIKKVVDQVMGALKKRGKIFSIVLGEIFRNSSRQTDPKIFEAFLPSIQQLRQWMSSLGICQKDIDREIITAVFFGSLPMIAYTTLGEKLADHYDLDRESLHKIFTERLYRFSEDLVGFLKRQGRVEIST

Foldseek 3Di:
DPDPLVPVDLVVVCVVVVHDSVVVCVVQVDPLSVLLVVLLVLVVVLVVVVCVVQPVVRVLVLVVDDLVNLLVNLVSVLVSCLVVLVSLLSLVCLCVVCPVPPRDCSSVVSCVVVLVVQLVSLVVLVDDPVVSVVLSVCCVPVNDVVSSCCSHCVVVVCVVVVHDSVVSVVVSSVSNSVSSVVSSVVSVVSSVVPVPD